Protein AF-V5H0W7-F1 (afdb_monomer)

Structure (mmCIF, N/CA/C/O backbone):
data_AF-V5H0W7-F1
#
_entry.id   AF-V5H0W7-F1
#
loop_
_atom_site.group_PDB
_atom_site.id
_atom_site.type_symbol
_atom_site.label_atom_id
_atom_site.label_alt_id
_atom_site.label_comp_id
_atom_site.label_asym_id
_atom_site.label_entity_id
_atom_site.label_seq_id
_atom_site.pdbx_PDB_ins_code
_atom_site.Cartn_x
_atom_site.Cartn_y
_atom_site.Cartn_z
_atom_site.occupancy
_atom_site.B_iso_or_equiv
_atom_site.auth_seq_id
_atom_site.auth_comp_id
_atom_site.auth_asym_id
_atom_site.auth_atom_id
_atom_site.pdbx_PDB_model_num
ATOM 1 N N . MET A 1 1 ? -34.998 -31.055 40.438 1.00 42.34 1 MET A N 1
ATOM 2 C CA . MET A 1 1 ? -33.537 -31.037 40.219 1.00 42.34 1 MET A CA 1
ATOM 3 C C . MET A 1 1 ? -33.317 -30.462 38.832 1.00 42.34 1 MET A C 1
ATOM 5 O O . MET A 1 1 ? -33.946 -30.955 37.908 1.00 42.34 1 MET A O 1
ATOM 9 N N . SER A 1 2 ? -32.510 -29.404 38.739 1.00 36.22 2 SER A N 1
ATOM 10 C CA . SER A 1 2 ? -32.271 -28.561 37.552 1.00 36.22 2 SER A CA 1
ATOM 11 C C . SER A 1 2 ? -33.352 -27.510 37.256 1.00 36.22 2 SER A C 1
ATOM 13 O O . SER A 1 2 ? -34.525 -27.836 37.138 1.00 36.22 2 SER A O 1
ATOM 15 N N . ILE A 1 3 ? -32.894 -26.260 37.083 1.00 33.09 3 ILE A N 1
ATOM 16 C CA . ILE A 1 3 ? -33.630 -25.019 36.752 1.00 33.09 3 ILE A CA 1
ATOM 17 C C . ILE A 1 3 ? -34.187 -24.265 37.976 1.00 33.09 3 ILE A C 1
ATOM 19 O O . ILE A 1 3 ? -35.322 -24.498 38.358 1.00 33.09 3 ILE A O 1
ATOM 23 N N . LEU A 1 4 ? -33.384 -23.360 38.573 1.00 29.00 4 LEU A N 1
ATOM 24 C CA . LEU A 1 4 ? -33.776 -21.994 39.021 1.00 29.00 4 LEU A CA 1
ATOM 25 C C . LEU A 1 4 ? -32.673 -21.258 39.833 1.00 29.00 4 LEU A C 1
ATOM 27 O O . LEU A 1 4 ? -32.946 -20.593 40.825 1.00 29.00 4 LEU A O 1
ATOM 31 N N . ILE A 1 5 ? -31.401 -21.329 39.420 1.00 33.88 5 ILE A N 1
ATOM 32 C CA . ILE A 1 5 ? -30.320 -20.508 40.015 1.00 33.88 5 ILE A CA 1
ATOM 33 C C . ILE A 1 5 ? -29.583 -19.778 38.888 1.00 33.88 5 ILE A C 1
ATOM 35 O O . ILE A 1 5 ? -28.429 -20.057 38.589 1.00 33.88 5 ILE A O 1
ATOM 39 N N . GLN A 1 6 ? -30.285 -18.882 38.187 1.00 30.69 6 GLN A N 1
ATOM 40 C CA . GLN A 1 6 ? -29.640 -17.931 37.268 1.00 30.69 6 GLN A CA 1
ATOM 41 C C . GLN A 1 6 ? -30.405 -16.614 37.052 1.00 30.69 6 GLN A C 1
ATOM 43 O O . GLN A 1 6 ? -30.137 -15.890 36.096 1.00 30.69 6 GLN A O 1
ATOM 48 N N . LEU A 1 7 ? -31.306 -16.231 37.960 1.00 27.62 7 LEU A N 1
ATOM 49 C CA . LEU A 1 7 ? -31.918 -14.904 37.921 1.00 27.62 7 LEU A CA 1
ATOM 50 C C . LEU A 1 7 ? -31.713 -14.157 39.242 1.00 27.62 7 LEU A C 1
ATOM 52 O O . LEU A 1 7 ? -32.058 -14.660 40.302 1.00 27.62 7 LEU A O 1
ATOM 56 N N . GLN A 1 8 ? -31.225 -12.918 39.109 1.00 30.27 8 GLN A N 1
ATOM 57 C CA . GLN A 1 8 ? -31.163 -11.844 40.114 1.00 30.27 8 GLN A CA 1
ATOM 58 C C . GLN A 1 8 ? -29.930 -11.789 41.043 1.00 30.27 8 GLN A C 1
ATOM 60 O O . GLN A 1 8 ? -30.040 -11.728 42.259 1.00 30.27 8 GLN A O 1
ATOM 65 N N . LEU A 1 9 ? -28.739 -11.642 40.444 1.00 30.86 9 LEU A N 1
ATOM 66 C CA . LEU A 1 9 ? -27.644 -10.820 41.005 1.00 30.86 9 LEU A CA 1
ATOM 67 C C . LEU A 1 9 ? -27.511 -9.476 40.249 1.00 30.86 9 LEU A C 1
ATOM 69 O O . LEU A 1 9 ? -26.428 -8.925 40.062 1.00 30.86 9 LEU A O 1
ATOM 73 N N . ARG A 1 10 ? -28.645 -8.929 39.795 1.00 31.28 10 ARG A N 1
ATOM 74 C CA . ARG A 1 10 ? -28.820 -7.490 39.565 1.00 31.28 10 ARG A CA 1
ATOM 75 C C . ARG A 1 10 ? -29.670 -6.990 40.724 1.00 31.28 10 ARG A C 1
ATOM 77 O O . ARG A 1 10 ? -30.678 -7.612 41.004 1.00 31.28 10 ARG A O 1
ATOM 84 N N . LEU A 1 11 ? -29.274 -5.865 41.323 1.00 28.98 11 LEU A N 1
ATOM 85 C CA . LEU A 1 11 ? -29.883 -5.184 42.482 1.00 28.98 11 LEU A CA 1
ATOM 86 C C . LEU A 1 11 ? -29.237 -5.527 43.835 1.00 28.98 11 LEU A C 1
ATOM 88 O O . LEU A 1 11 ? -29.800 -6.238 44.650 1.00 28.98 11 LEU A O 1
ATOM 92 N N . CYS A 1 12 ? -28.063 -4.951 44.103 1.00 31.92 12 CYS A N 1
ATOM 93 C CA . CYS A 1 12 ? -27.965 -3.936 45.161 1.00 31.92 12 CYS A CA 1
ATOM 94 C C . CYS A 1 12 ? -26.613 -3.219 45.072 1.00 31.92 12 CYS A C 1
ATOM 96 O O . CYS A 1 12 ? -25.656 -3.486 45.792 1.00 31.92 12 CYS A O 1
ATOM 98 N N . LYS A 1 13 ? -26.542 -2.290 44.120 1.00 32.16 13 LYS A N 1
ATOM 99 C CA . LYS A 1 13 ? -25.494 -1.280 44.010 1.00 32.16 13 LYS A CA 1
ATOM 100 C C . LYS A 1 13 ? -25.986 -0.012 44.713 1.00 32.16 13 LYS A C 1
ATOM 102 O O . LYS A 1 13 ? -26.115 0.997 44.046 1.00 32.16 13 LYS A O 1
ATOM 107 N N . GLN A 1 14 ? -26.335 -0.063 46.003 1.00 31.97 14 GLN A N 1
ATOM 108 C CA . GLN A 1 14 ? -26.556 1.139 46.827 1.00 31.97 14 GLN A CA 1
ATOM 109 C C . GLN A 1 14 ? -26.919 0.788 48.276 1.00 31.97 14 GLN A C 1
ATOM 111 O O . GLN A 1 14 ? -28.080 0.585 48.597 1.00 31.97 14 GLN A O 1
ATOM 116 N N . SER A 1 15 ? -25.930 0.806 49.169 1.00 27.92 15 SER A N 1
ATOM 117 C CA . SER A 1 15 ? -26.102 1.396 50.504 1.00 27.92 15 SER A CA 1
ATOM 118 C C . SER A 1 15 ? -24.727 1.657 51.117 1.00 27.92 15 SER A C 1
ATOM 120 O O . SER A 1 15 ? -24.031 0.739 51.547 1.00 27.92 15 SER A O 1
ATOM 122 N N . ARG A 1 16 ? -24.325 2.933 51.124 1.00 28.92 16 ARG A N 1
ATOM 123 C CA . ARG A 1 16 ? -23.308 3.457 52.042 1.00 28.92 16 ARG A CA 1
ATOM 124 C C . ARG A 1 16 ? -23.805 3.223 53.467 1.00 28.92 16 ARG A C 1
ATOM 126 O O . ARG A 1 16 ? -24.921 3.631 53.761 1.00 28.92 16 ARG A O 1
ATOM 133 N N . PHE A 1 17 ? -22.964 2.686 54.342 1.00 28.61 17 PHE A N 1
ATOM 134 C CA . PHE A 1 17 ? -23.022 3.029 55.759 1.00 28.61 17 PHE A CA 1
ATOM 135 C C . PHE A 1 17 ? -21.613 3.342 56.258 1.00 28.61 17 PHE A C 1
ATOM 137 O O . PHE A 1 17 ? -20.637 2.681 55.912 1.00 28.61 17 PHE A O 1
ATOM 144 N N . TYR A 1 18 ? -21.565 4.457 56.970 1.00 26.88 18 TYR A N 1
ATOM 145 C CA . TYR A 1 18 ? -20.430 5.204 57.486 1.00 26.88 18 TYR A CA 1
ATOM 146 C C . TYR A 1 18 ? -20.360 4.944 59.001 1.00 26.88 18 TYR A C 1
ATOM 148 O O . TYR A 1 18 ? -21.401 4.660 59.594 1.00 26.88 18 TYR A O 1
ATOM 156 N N . ASN A 1 19 ? -19.178 5.142 59.601 1.00 26.59 19 ASN A N 1
ATOM 157 C CA . ASN A 1 19 ? -18.862 5.071 61.042 1.00 26.59 19 ASN A CA 1
ATOM 158 C C . ASN A 1 19 ? -18.927 3.681 61.702 1.00 26.59 19 ASN A C 1
ATOM 160 O O . ASN A 1 19 ? -19.760 2.857 61.356 1.00 26.59 19 ASN A O 1
ATOM 164 N N . SER A 1 20 ? -18.173 3.330 62.744 1.00 32.72 20 SER A N 1
ATOM 165 C CA . SER A 1 20 ? -16.916 3.742 63.409 1.00 32.72 20 SER A CA 1
ATOM 166 C C . SER A 1 20 ? -17.008 3.044 64.775 1.00 32.72 20 SER A C 1
ATOM 168 O O . SER A 1 20 ? -18.035 3.191 65.430 1.00 32.72 20 SER A O 1
ATOM 170 N N . ASN A 1 21 ? -15.969 2.328 65.212 1.00 30.94 21 ASN A N 1
ATOM 171 C CA . ASN A 1 21 ? -15.823 1.761 66.565 1.00 30.94 21 ASN A CA 1
ATOM 172 C C . ASN A 1 21 ? -16.957 0.856 67.094 1.00 30.94 21 ASN A C 1
ATOM 174 O O . ASN A 1 21 ? -17.892 1.340 67.721 1.00 30.94 21 ASN A O 1
ATOM 178 N N . LEU A 1 22 ? -16.790 -0.474 67.006 1.00 33.62 22 LEU A N 1
ATOM 179 C CA . LEU A 1 22 ? -17.312 -1.379 68.045 1.00 33.62 22 LEU A CA 1
ATOM 180 C C . LEU A 1 22 ? -16.584 -2.737 68.052 1.00 33.62 22 LEU A C 1
ATOM 182 O O . LEU A 1 22 ? -17.095 -3.757 67.598 1.00 33.62 22 LEU A O 1
ATOM 186 N N . PHE A 1 23 ? -15.365 -2.752 68.594 1.00 39.38 23 PHE A N 1
ATOM 187 C CA . PHE A 1 23 ? -14.758 -3.976 69.117 1.00 39.38 23 PHE A CA 1
ATOM 188 C C . PHE A 1 23 ? -15.310 -4.214 70.527 1.00 39.38 23 PHE A C 1
ATOM 190 O O . PHE A 1 23 ? -14.851 -3.592 71.478 1.00 39.38 23 PHE A O 1
ATOM 197 N N . SER A 1 24 ? -16.291 -5.105 70.672 1.00 31.16 24 SER A N 1
ATOM 198 C CA . SER A 1 24 ? -16.433 -5.955 71.862 1.00 31.16 24 SER A CA 1
ATOM 199 C C . SER A 1 24 ? -17.471 -7.046 71.598 1.00 31.16 24 SER A C 1
ATOM 201 O O . SER A 1 24 ? -18.542 -6.779 71.059 1.00 31.16 24 SER A O 1
ATOM 203 N N . LYS A 1 25 ? -17.109 -8.283 71.954 1.00 45.44 25 LYS A N 1
ATOM 204 C CA . LYS A 1 25 ? -17.853 -9.547 71.815 1.00 45.44 25 LYS A CA 1
ATOM 205 C C . LYS A 1 25 ? -19.383 -9.379 71.812 1.00 45.44 25 LYS A C 1
ATOM 207 O O . LYS A 1 25 ? -19.922 -8.945 72.826 1.00 45.44 25 LYS A O 1
ATOM 212 N N . LYS A 1 26 ? -20.071 -9.816 70.744 1.00 36.56 26 LYS A N 1
ATOM 213 C CA . LYS A 1 26 ? -21.468 -10.319 70.746 1.00 36.56 26 LYS A CA 1
ATOM 214 C C . LYS A 1 26 ? -21.901 -10.738 69.333 1.00 36.56 26 LYS A C 1
ATOM 216 O O . LYS A 1 26 ? -21.505 -10.105 68.362 1.00 36.56 26 LYS A O 1
ATOM 221 N N . CYS A 1 27 ? -22.690 -11.814 69.249 1.00 36.00 27 CYS A N 1
ATOM 222 C CA . CYS A 1 27 ? -23.238 -12.415 68.029 1.00 36.00 27 CYS A CA 1
ATOM 223 C C . CYS A 1 27 ? -23.606 -11.393 66.944 1.00 36.00 27 CYS A C 1
ATOM 225 O O . CYS A 1 27 ? -24.381 -10.466 67.189 1.00 36.00 27 CYS A O 1
ATOM 227 N N . LEU A 1 28 ? -23.115 -11.624 65.726 1.00 35.53 28 LEU A N 1
ATOM 228 C CA . LEU A 1 28 ? -23.524 -10.883 64.540 1.00 35.53 28 LEU A CA 1
ATOM 229 C C . LEU A 1 28 ? -24.972 -11.279 64.192 1.00 35.53 28 LEU A C 1
ATOM 231 O O . LEU A 1 28 ? -25.211 -12.296 63.546 1.00 35.53 28 LEU A O 1
ATOM 235 N N . LYS A 1 29 ? -25.962 -10.503 64.649 1.00 33.88 29 LYS A N 1
ATOM 236 C CA . LYS A 1 29 ? -27.356 -10.663 64.211 1.00 33.88 29 LYS A CA 1
ATOM 237 C C . LYS A 1 29 ? -27.487 -10.130 62.787 1.00 33.88 29 LYS A C 1
ATOM 239 O O . LYS A 1 29 ? -27.669 -8.933 62.581 1.00 33.88 29 LYS A O 1
ATOM 244 N N . ILE A 1 30 ? -27.394 -11.019 61.804 1.00 41.34 30 ILE A N 1
ATOM 245 C CA . ILE A 1 30 ? -27.742 -10.700 60.419 1.00 41.34 30 ILE A CA 1
ATOM 246 C C . ILE A 1 30 ? -29.268 -10.607 60.350 1.00 41.34 30 ILE A C 1
ATOM 248 O O . ILE A 1 30 ? -29.966 -11.619 60.342 1.00 41.34 30 ILE A O 1
ATOM 252 N N . LEU A 1 31 ? -29.793 -9.383 60.342 1.00 35.84 31 LEU A N 1
ATOM 253 C CA . LEU A 1 31 ? -31.203 -9.138 60.067 1.00 35.84 31 LEU A CA 1
ATOM 254 C C . LEU A 1 31 ? -31.391 -9.204 58.546 1.00 35.84 31 LEU A C 1
ATOM 256 O O . LEU A 1 31 ? -31.035 -8.271 57.829 1.00 35.84 31 LEU A O 1
ATOM 260 N N . VAL A 1 32 ? -31.894 -10.328 58.039 1.00 42.91 32 VAL A N 1
ATOM 261 C CA . VAL A 1 32 ? -32.278 -10.434 56.627 1.00 42.91 32 VAL A CA 1
ATOM 262 C C . VAL A 1 32 ? -33.553 -9.602 56.444 1.00 42.91 32 VAL A C 1
ATOM 264 O O . VAL A 1 32 ? -34.550 -9.898 57.107 1.00 42.91 32 VAL A O 1
ATOM 267 N N . PRO A 1 33 ? -33.560 -8.547 55.606 1.00 38.03 33 PRO A N 1
ATOM 268 C CA . PRO A 1 33 ? -34.775 -7.785 55.361 1.00 38.03 33 PRO A CA 1
ATOM 269 C C . PRO A 1 33 ? -35.816 -8.706 54.723 1.00 38.03 33 PRO A C 1
ATOM 271 O O . PRO A 1 33 ? -35.508 -9.473 53.810 1.00 38.03 33 PRO A O 1
ATOM 274 N N . THR A 1 34 ? -37.055 -8.637 55.203 1.00 38.50 34 THR A N 1
ATOM 275 C CA . THR A 1 34 ? -38.172 -9.374 54.613 1.00 38.50 34 THR A CA 1
ATOM 276 C C . THR A 1 34 ? -38.363 -8.905 53.178 1.00 38.50 34 THR A C 1
ATOM 278 O O . THR A 1 34 ? -38.834 -7.794 52.933 1.00 38.50 34 THR A O 1
ATOM 281 N N . SER A 1 35 ? -37.993 -9.744 52.216 1.00 40.22 35 SER A N 1
ATOM 282 C CA . SER A 1 35 ? -38.352 -9.544 50.820 1.00 40.22 35 SER A CA 1
ATOM 283 C C . SER A 1 35 ? -39.874 -9.607 50.709 1.00 40.22 35 SER A C 1
ATOM 285 O O . SER A 1 35 ? -40.479 -10.648 50.972 1.00 40.22 35 SER A O 1
ATOM 287 N N . HIS A 1 36 ? -40.505 -8.495 50.338 1.00 35.75 36 HIS A N 1
ATOM 288 C CA . HIS A 1 36 ? -41.914 -8.491 49.967 1.00 35.75 36 HIS A CA 1
ATOM 289 C C . HIS A 1 36 ? -42.087 -9.327 48.693 1.00 35.75 36 HIS A C 1
ATOM 291 O O . HIS A 1 36 ? -41.795 -8.873 47.589 1.00 35.75 36 HIS A O 1
ATOM 297 N N . TYR A 1 37 ? -42.541 -10.569 48.849 1.00 39.75 37 TYR A N 1
ATOM 298 C CA . TYR A 1 37 ? -42.971 -11.398 47.731 1.00 39.75 37 TYR A CA 1
ATOM 299 C C . TYR A 1 37 ? -44.315 -10.876 47.206 1.00 39.75 37 TYR A C 1
ATOM 301 O O . TYR A 1 37 ? -45.251 -10.651 47.972 1.00 39.75 37 TYR A O 1
ATOM 309 N N . VAL A 1 38 ? -44.414 -10.698 45.885 1.00 42.44 38 VAL A N 1
ATOM 310 C CA . VAL A 1 38 ? -45.637 -10.249 45.186 1.00 42.44 38 VAL A CA 1
ATOM 311 C C . VAL A 1 38 ? -46.766 -11.295 45.266 1.00 42.44 38 VAL A C 1
ATOM 313 O O . VAL A 1 38 ? -47.931 -10.966 45.068 1.00 42.44 38 VAL A O 1
ATOM 316 N N . HIS A 1 39 ? -46.465 -12.531 45.673 1.00 37.97 39 HIS A N 1
ATOM 317 C CA . HIS A 1 39 ? -47.471 -13.543 45.989 1.00 37.97 39 HIS A CA 1
ATOM 318 C C . HIS A 1 39 ? -47.643 -13.694 47.506 1.00 37.97 39 HIS A C 1
ATOM 320 O O . HIS A 1 39 ? -46.790 -14.243 48.199 1.00 37.97 39 HIS A O 1
ATOM 326 N N . LYS A 1 40 ? -48.777 -13.202 48.026 1.00 37.84 40 LYS A N 1
ATOM 327 C CA . LYS A 1 40 ? -49.201 -13.387 49.422 1.00 37.84 40 LYS A CA 1
ATOM 328 C C . LYS A 1 40 ? -49.633 -14.839 49.667 1.00 37.84 40 LYS A C 1
ATOM 330 O O . LYS A 1 40 ? -50.820 -15.147 49.629 1.00 37.84 40 LYS A O 1
ATOM 335 N N . THR A 1 41 ? -48.698 -15.724 49.988 1.00 41.81 41 THR A N 1
ATOM 336 C CA . THR A 1 41 ? -49.012 -16.913 50.794 1.00 41.81 41 THR A CA 1
ATOM 337 C C . THR A 1 41 ? -48.937 -16.528 52.272 1.00 41.81 41 THR A C 1
ATOM 339 O O . THR A 1 41 ? -47.946 -15.941 52.702 1.00 41.81 41 THR A O 1
ATOM 342 N N . LYS A 1 42 ? -50.001 -16.809 53.043 1.00 39.50 42 LYS A N 1
ATOM 343 C CA . LYS A 1 42 ? -50.116 -16.568 54.497 1.00 39.50 42 LYS A CA 1
ATOM 344 C C . LYS A 1 42 ? -49.102 -17.414 55.287 1.00 39.50 42 LYS A C 1
ATOM 346 O O . LYS A 1 42 ? -49.475 -18.370 55.956 1.00 39.50 42 LYS A O 1
ATOM 351 N N . VAL A 1 43 ? -47.823 -17.072 55.223 1.00 45.31 43 VAL A N 1
ATOM 352 C CA . VAL A 1 43 ? -46.795 -17.641 56.097 1.00 45.31 43 VAL A CA 1
ATOM 353 C C . VAL A 1 43 ? -46.180 -16.477 56.861 1.00 45.31 43 VAL A C 1
ATOM 355 O O . VAL A 1 43 ? -45.587 -15.580 56.265 1.00 45.31 43 VAL A O 1
ATOM 358 N N . GLN A 1 44 ? -46.399 -16.444 58.177 1.00 42.78 44 GLN A N 1
ATOM 359 C CA . GLN A 1 44 ? -45.733 -15.489 59.060 1.00 42.78 44 GLN A CA 1
ATOM 360 C C . GLN A 1 44 ? -44.213 -15.699 58.950 1.00 42.78 44 GLN A C 1
ATOM 362 O O . GLN A 1 44 ? -43.761 -16.839 59.067 1.00 42.78 44 GLN A O 1
ATOM 367 N N . PRO A 1 45 ? -43.407 -14.646 58.730 1.00 42.03 45 PRO A N 1
ATOM 368 C CA . PRO A 1 45 ? -41.961 -14.791 58.698 1.00 42.03 45 PRO A CA 1
ATOM 369 C C . PRO A 1 45 ? -41.456 -15.023 60.127 1.00 42.03 45 PRO A C 1
ATOM 371 O O . PRO A 1 45 ? -41.316 -14.084 60.909 1.00 42.03 45 PRO A O 1
ATOM 374 N N . SER A 1 46 ? -41.180 -16.277 60.488 1.00 44.41 46 SER A N 1
ATOM 375 C CA . SER A 1 46 ? -40.380 -16.578 61.672 1.00 44.41 46 SER A CA 1
ATOM 376 C C . SER A 1 46 ? -38.934 -16.187 61.369 1.00 44.41 46 SER A C 1
ATOM 378 O O . SER A 1 46 ? -38.255 -16.852 60.586 1.00 44.41 46 SER A O 1
ATOM 380 N N . ALA A 1 47 ? -38.460 -15.085 61.947 1.00 45.97 47 ALA A N 1
ATOM 381 C CA . ALA A 1 47 ? -37.058 -14.700 61.863 1.00 45.97 47 ALA A CA 1
ATOM 382 C C . ALA A 1 47 ? -36.214 -15.683 62.691 1.00 45.97 47 ALA A C 1
ATOM 384 O O . ALA A 1 47 ? -36.025 -15.505 63.894 1.00 45.97 47 ALA A O 1
ATOM 385 N N . THR A 1 48 ? -35.729 -16.749 62.059 1.00 46.84 48 THR A N 1
ATOM 386 C CA . THR A 1 48 ? -34.811 -17.696 62.692 1.00 46.84 48 THR A CA 1
ATOM 387 C C . THR A 1 48 ? -33.432 -17.048 62.780 1.00 46.84 48 THR A C 1
ATOM 389 O O . THR A 1 48 ? -32.735 -16.894 61.778 1.00 46.84 48 THR A O 1
ATOM 392 N N . ALA A 1 49 ? -33.036 -16.624 63.980 1.00 49.81 49 ALA A N 1
ATOM 393 C CA . ALA A 1 49 ? -31.685 -16.140 64.228 1.00 49.81 49 ALA A CA 1
ATOM 394 C C . ALA A 1 49 ? -30.714 -17.330 64.198 1.00 49.81 49 ALA A C 1
ATOM 396 O O . ALA A 1 49 ? -30.695 -18.146 65.117 1.00 49.81 49 ALA A O 1
ATOM 397 N N . ILE A 1 50 ? -29.919 -17.439 63.133 1.00 59.12 50 ILE A N 1
ATOM 398 C CA . ILE A 1 50 ? -28.838 -18.423 63.043 1.00 59.12 50 ILE A CA 1
ATOM 399 C C . ILE A 1 50 ? -27.636 -17.842 63.794 1.00 59.12 50 ILE A C 1
ATOM 401 O O . ILE A 1 50 ? -27.047 -16.849 63.366 1.00 59.12 50 ILE A O 1
ATOM 405 N N . ASN A 1 51 ? -27.286 -18.437 64.934 1.00 57.09 51 ASN A N 1
ATOM 406 C CA . ASN A 1 51 ? -26.069 -18.093 65.665 1.00 57.09 51 ASN A CA 1
ATOM 407 C C . ASN A 1 51 ? -24.882 -18.790 64.994 1.00 57.09 51 ASN A C 1
ATOM 409 O O . ASN A 1 51 ? -24.608 -19.951 65.276 1.00 57.09 51 ASN A O 1
ATOM 413 N N . LEU A 1 52 ? -24.198 -18.083 64.097 1.00 58.62 52 LEU A N 1
ATOM 414 C CA . LEU A 1 52 ? -22.942 -18.549 63.510 1.00 58.62 52 LEU A CA 1
ATOM 415 C C . LEU A 1 52 ? -21.827 -18.449 64.556 1.00 58.62 52 LEU A C 1
ATOM 417 O O . LEU A 1 52 ? -21.579 -17.372 65.108 1.00 58.62 52 LEU A O 1
ATOM 421 N N . THR A 1 53 ? -21.164 -19.565 64.839 1.00 68.62 53 THR A N 1
ATOM 422 C CA . THR A 1 53 ? -19.978 -19.597 65.697 1.00 68.62 53 THR A CA 1
ATOM 423 C C . THR A 1 53 ? -18.736 -19.165 64.911 1.00 68.62 53 THR A C 1
ATOM 425 O O . THR A 1 53 ? -18.730 -19.100 63.681 1.00 68.62 53 THR A O 1
ATOM 428 N N . GLN A 1 54 ? -17.651 -18.825 65.609 1.00 63.62 54 GLN A N 1
ATOM 429 C CA . GLN A 1 54 ? -16.413 -18.363 64.966 1.00 63.62 54 GLN A CA 1
ATOM 430 C C . GLN A 1 54 ? -15.727 -19.465 64.131 1.00 63.62 54 GLN A C 1
ATOM 432 O O . GLN A 1 54 ? -14.963 -19.155 63.220 1.00 63.62 54 GLN A O 1
ATOM 437 N N . GLU A 1 55 ? -16.036 -20.733 64.416 1.00 65.62 55 GLU A N 1
ATOM 438 C CA . GLU A 1 55 ? -15.656 -21.902 63.614 1.00 65.62 55 GLU A CA 1
ATOM 439 C C . GLU A 1 55 ? -16.453 -21.959 62.297 1.00 65.62 55 GLU A C 1
ATOM 441 O O . GLU A 1 55 ? -15.859 -22.133 61.234 1.00 65.62 55 GLU A O 1
ATOM 446 N N . ASP A 1 56 ? -17.761 -21.676 62.327 1.00 62.88 56 ASP A N 1
ATOM 447 C CA . ASP A 1 56 ? -18.610 -21.626 61.123 1.00 62.88 56 ASP A CA 1
ATOM 448 C C . ASP A 1 56 ? -18.181 -20.513 60.156 1.00 62.88 56 ASP A C 1
ATOM 450 O O . ASP A 1 56 ? -18.260 -20.665 58.938 1.00 62.88 56 ASP A O 1
ATOM 454 N N . LEU A 1 57 ? -17.669 -19.394 60.687 1.00 63.88 57 LEU A N 1
ATOM 455 C CA . LEU A 1 57 ? -17.131 -18.300 59.874 1.00 63.88 57 LEU A CA 1
ATOM 456 C C . LEU A 1 57 ? -15.851 -18.686 59.117 1.00 63.88 57 LEU A C 1
ATOM 458 O O . LEU A 1 57 ? -15.613 -18.143 58.040 1.00 63.88 57 LEU A O 1
ATOM 462 N N . LYS A 1 58 ? -15.034 -19.604 59.656 1.00 65.44 58 LYS A N 1
ATOM 463 C CA . LYS A 1 58 ? -13.831 -20.113 58.969 1.00 65.44 58 LYS A CA 1
ATOM 464 C C . LYS A 1 58 ? -14.181 -21.064 57.824 1.00 65.44 58 LYS A C 1
ATOM 466 O O . LYS A 1 58 ? -13.387 -21.208 56.900 1.00 65.44 58 LYS A O 1
ATOM 471 N N . LEU A 1 59 ? -15.350 -21.706 57.892 1.00 66.69 59 LEU A N 1
ATOM 472 C CA . LEU A 1 59 ? -15.865 -22.611 56.861 1.00 66.69 59 LEU A CA 1
ATOM 473 C C . LEU A 1 59 ? -16.549 -21.870 55.705 1.00 66.69 59 LEU A C 1
ATOM 475 O O . LEU A 1 59 ? -16.809 -22.473 54.662 1.00 66.69 59 LEU A O 1
ATOM 479 N N . LEU A 1 60 ? -16.839 -20.572 55.859 1.00 66.88 60 LEU A N 1
ATOM 480 C CA . LEU A 1 60 ? -17.365 -19.772 54.759 1.00 66.88 60 LEU A CA 1
ATOM 481 C C . LEU A 1 60 ? -16.309 -19.685 53.649 1.00 66.88 60 LEU A C 1
ATOM 483 O O . LEU A 1 60 ? -15.158 -19.338 53.928 1.00 66.88 60 LEU A O 1
ATOM 487 N N . PRO A 1 61 ? -16.678 -19.967 52.386 1.00 64.12 61 PRO A N 1
ATOM 488 C CA . PRO A 1 61 ? -15.741 -19.866 51.283 1.00 64.12 61 PRO A CA 1
ATOM 489 C C . PRO A 1 61 ? -15.191 -18.444 51.252 1.00 64.12 61 PRO A C 1
ATOM 491 O O . PRO A 1 61 ? -15.950 -17.469 51.218 1.00 64.12 61 PRO A O 1
ATOM 494 N N . HIS A 1 62 ? -13.863 -18.334 51.291 1.00 66.56 62 HIS A N 1
ATOM 495 C CA . HIS A 1 62 ? -13.178 -17.058 51.171 1.00 66.56 62 HIS A CA 1
ATOM 496 C C . HIS A 1 62 ? -13.745 -16.351 49.939 1.00 66.56 62 HIS A C 1
ATOM 498 O O . HIS A 1 62 ? -13.778 -16.941 48.855 1.00 66.56 62 HIS A O 1
ATOM 504 N N . LYS A 1 63 ? -14.252 -15.121 50.108 1.00 63.34 63 LYS A N 1
ATOM 505 C CA . LYS A 1 63 ? -14.756 -14.315 48.990 1.00 63.34 63 LYS A CA 1
ATOM 506 C C . LYS A 1 63 ? -13.712 -14.401 47.874 1.00 63.34 63 LYS A C 1
ATOM 508 O O . LYS A 1 63 ? -12.576 -14.003 48.145 1.00 63.34 63 LYS A O 1
ATOM 513 N N . PRO A 1 64 ? -14.051 -14.937 46.684 1.00 63.00 64 PRO A N 1
ATOM 514 C CA . PRO A 1 64 ? -13.071 -15.093 45.628 1.00 63.00 64 PRO A CA 1
ATOM 515 C C . PRO A 1 64 ? -12.475 -13.719 45.376 1.00 63.00 64 PRO A C 1
ATOM 517 O O . PRO A 1 64 ? -13.206 -12.733 45.229 1.00 63.00 64 PRO A O 1
ATOM 520 N N . GLU A 1 65 ? -11.152 -13.647 45.429 1.00 66.19 65 GLU A N 1
ATOM 521 C CA . GLU A 1 65 ? -10.437 -12.416 45.168 1.00 66.19 65 GLU A CA 1
ATOM 522 C C . GLU A 1 65 ? -10.807 -11.991 43.746 1.00 66.19 65 GLU A C 1
ATOM 524 O O . GLU A 1 65 ? -10.482 -12.663 42.765 1.00 66.19 65 GLU A O 1
ATOM 529 N N . ILE A 1 66 ? -11.604 -10.926 43.629 1.00 68.62 66 ILE A N 1
ATOM 530 C CA . ILE A 1 66 ? -11.962 -10.365 42.332 1.00 68.62 66 ILE A CA 1
ATOM 531 C C . ILE A 1 66 ? -10.685 -9.700 41.843 1.00 68.62 66 ILE A C 1
ATOM 533 O O . ILE A 1 66 ? -10.450 -8.526 42.125 1.00 68.62 66 ILE A O 1
ATOM 537 N N . ILE A 1 67 ? -9.844 -10.463 41.146 1.00 67.00 67 ILE A N 1
ATOM 538 C CA . ILE A 1 67 ? -8.717 -9.904 40.411 1.00 67.00 67 ILE A CA 1
ATOM 539 C C . ILE A 1 67 ? -9.338 -8.843 39.498 1.00 67.00 67 ILE A C 1
ATOM 541 O O . ILE A 1 67 ? -10.200 -9.193 38.679 1.00 67.00 67 ILE A O 1
ATOM 545 N N . PRO A 1 68 ? -8.989 -7.551 39.642 1.00 62.56 68 PRO A N 1
ATOM 546 C CA . PRO A 1 68 ? -9.521 -6.544 38.748 1.00 62.56 68 PRO A CA 1
ATOM 547 C C . PRO A 1 68 ? -9.179 -6.978 37.322 1.00 62.56 68 PRO A C 1
ATOM 549 O O . PRO A 1 68 ? -8.021 -7.225 36.988 1.00 62.56 68 PRO A O 1
ATOM 552 N N . ALA A 1 69 ? -10.200 -7.100 36.469 1.00 66.38 69 ALA A N 1
ATOM 553 C CA . ALA A 1 69 ? -10.000 -7.413 35.053 1.00 66.38 69 ALA A CA 1
ATOM 554 C C . ALA A 1 69 ? -9.083 -6.375 34.376 1.00 66.38 69 ALA A C 1
ATOM 556 O O . ALA A 1 69 ? -8.445 -6.653 33.362 1.00 66.38 69 ALA A O 1
ATOM 557 N N . TRP A 1 70 ? -9.002 -5.179 34.966 1.00 64.81 70 TRP A N 1
ATOM 558 C CA . TRP A 1 70 ? -8.040 -4.156 34.614 1.00 64.81 70 TRP A CA 1
ATOM 559 C C . TRP A 1 70 ? -6.675 -4.457 35.241 1.00 64.81 70 TRP A C 1
ATOM 561 O O . TRP A 1 70 ? -6.506 -4.414 36.458 1.00 64.81 70 TRP A O 1
ATOM 571 N N . ARG A 1 71 ? -5.689 -4.725 34.385 1.00 62.84 71 ARG A N 1
ATOM 572 C CA . ARG A 1 71 ? -4.271 -4.701 34.748 1.00 62.84 71 ARG A CA 1
ATOM 573 C C . ARG A 1 71 ? -3.687 -3.373 34.268 1.00 62.84 71 ARG A C 1
ATOM 575 O O . ARG A 1 71 ? -4.014 -2.976 33.146 1.00 62.84 71 ARG A O 1
ATOM 582 N N . PRO A 1 72 ? -2.812 -2.713 35.045 1.00 65.19 72 PRO A N 1
ATOM 583 C CA . PRO A 1 72 ? -2.029 -1.612 34.511 1.00 65.19 72 PRO A CA 1
ATOM 584 C C . PRO A 1 72 ? -1.262 -2.132 33.292 1.00 65.19 72 PRO A C 1
ATOM 586 O O . PRO A 1 72 ? -0.550 -3.136 33.372 1.00 65.19 72 PRO A O 1
ATOM 589 N N . THR A 1 73 ? -1.468 -1.504 32.136 1.00 59.69 73 THR A N 1
ATOM 590 C CA . THR A 1 73 ? -0.689 -1.818 30.939 1.00 59.69 73 THR A CA 1
ATOM 591 C C . THR A 1 73 ? 0.771 -1.504 31.253 1.00 59.69 73 THR A C 1
ATOM 593 O O . THR A 1 73 ? 1.048 -0.359 31.625 1.00 59.69 73 THR A O 1
ATOM 596 N N . PRO A 1 74 ? 1.693 -2.478 31.164 1.00 58.72 74 PRO A N 1
ATOM 597 C CA . PRO A 1 74 ? 3.094 -2.217 31.447 1.00 58.72 74 PRO A CA 1
ATOM 598 C C . PRO A 1 74 ? 3.603 -1.091 30.542 1.00 58.72 74 PRO A C 1
ATOM 600 O O . PRO A 1 74 ? 3.238 -1.004 29.367 1.00 58.72 74 PRO A O 1
ATOM 603 N N . SER A 1 75 ? 4.460 -0.230 31.092 1.00 67.12 75 SER A N 1
ATOM 604 C CA . SER A 1 75 ? 5.350 0.603 30.289 1.00 67.12 75 SER A CA 1
ATOM 605 C C . SER A 1 75 ? 6.092 -0.326 29.324 1.00 67.12 75 SER A C 1
ATOM 607 O O . SER A 1 75 ? 6.696 -1.285 29.782 1.00 67.12 75 SER A O 1
ATOM 609 N N . THR A 1 76 ? 5.943 -0.096 28.010 1.00 75.44 76 THR A N 1
ATOM 610 C CA . THR A 1 76 ? 6.511 -0.860 26.874 1.00 75.44 76 THR A CA 1
ATOM 611 C C . THR A 1 76 ? 7.101 -2.240 27.230 1.00 75.44 76 THR A C 1
ATOM 613 O O . THR A 1 76 ? 8.186 -2.318 27.804 1.00 75.44 76 THR A O 1
ATOM 616 N N . ASP A 1 77 ? 6.461 -3.330 26.800 1.00 80.81 77 ASP A N 1
ATOM 617 C CA . ASP A 1 77 ? 6.956 -4.697 27.025 1.00 80.81 77 ASP A CA 1
ATOM 618 C C . ASP A 1 77 ? 8.326 -4.909 26.345 1.00 80.81 77 ASP A C 1
ATOM 620 O O . ASP A 1 77 ? 8.432 -5.028 25.121 1.00 80.81 77 ASP A O 1
ATOM 624 N N . ARG A 1 78 ? 9.400 -4.909 27.149 1.00 82.12 78 ARG A N 1
ATOM 625 C CA . ARG A 1 78 ? 10.790 -4.985 26.664 1.00 82.12 78 ARG A CA 1
ATOM 626 C C . ARG A 1 78 ? 11.227 -6.397 26.277 1.00 82.12 78 ARG A C 1
ATOM 628 O O . ARG A 1 78 ? 12.238 -6.544 25.599 1.00 82.12 78 ARG A O 1
ATOM 635 N N . THR A 1 79 ? 10.486 -7.428 26.680 1.00 83.75 79 THR A N 1
ATOM 636 C CA . THR A 1 79 ? 10.907 -8.828 26.508 1.00 83.75 79 THR A CA 1
ATOM 637 C C . THR A 1 79 ? 10.945 -9.264 25.042 1.00 83.75 79 THR A C 1
ATOM 639 O O . THR A 1 79 ? 11.786 -10.070 24.664 1.00 83.75 79 THR A O 1
ATOM 642 N N . ASN A 1 80 ? 10.062 -8.712 24.199 1.00 86.69 80 ASN A N 1
ATOM 643 C CA . ASN A 1 80 ? 9.878 -9.127 22.804 1.00 86.69 80 ASN A CA 1
ATOM 644 C C . ASN A 1 80 ? 9.803 -7.938 21.828 1.00 86.69 80 ASN A C 1
ATOM 646 O O . ASN A 1 80 ? 8.997 -7.929 20.893 1.00 86.69 80 ASN A O 1
ATOM 650 N N . LEU A 1 81 ? 10.654 -6.921 22.017 1.00 89.44 81 LEU A N 1
ATOM 651 C CA . LEU A 1 81 ? 10.629 -5.682 21.221 1.00 89.44 81 LEU A CA 1
ATOM 652 C C . LEU A 1 81 ? 10.712 -5.916 19.709 1.00 89.44 81 LEU A C 1
ATOM 654 O O . LEU A 1 81 ? 9.948 -5.314 18.959 1.00 89.44 81 LEU A O 1
ATOM 658 N N . VAL A 1 82 ? 11.573 -6.831 19.256 1.00 91.19 82 VAL A N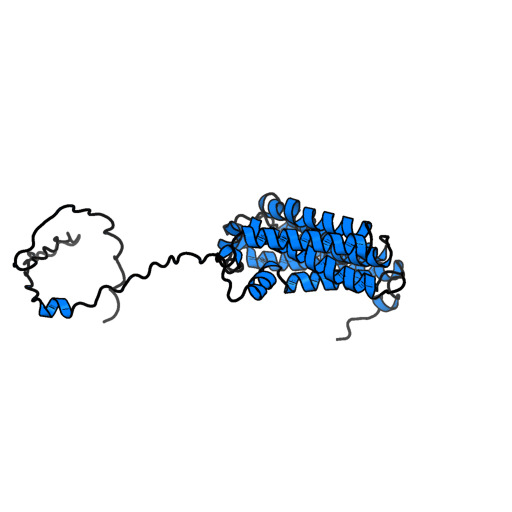 1
ATOM 659 C CA . VAL A 1 82 ? 11.708 -7.153 17.825 1.00 91.19 82 VAL A CA 1
ATOM 660 C C . VAL A 1 82 ? 10.383 -7.662 17.256 1.00 91.19 82 VAL A C 1
ATOM 662 O O . VAL A 1 82 ? 9.915 -7.174 16.230 1.00 91.19 82 VAL A O 1
ATOM 665 N N . GLN A 1 83 ? 9.715 -8.586 17.951 1.00 91.75 83 GLN A N 1
ATOM 666 C CA . GLN A 1 83 ? 8.412 -9.089 17.512 1.00 91.75 83 GLN A CA 1
ATOM 667 C C . GLN A 1 83 ? 7.339 -7.996 17.534 1.00 91.75 83 GLN A C 1
ATOM 669 O O . GLN A 1 83 ? 6.449 -7.985 16.680 1.00 91.75 83 GLN A O 1
ATOM 674 N N . HIS A 1 84 ? 7.407 -7.074 18.497 1.00 91.12 84 HIS A N 1
ATOM 675 C CA . HIS A 1 84 ? 6.510 -5.927 18.547 1.00 91.12 84 HIS A CA 1
ATOM 676 C C . HIS A 1 84 ? 6.714 -4.996 17.348 1.00 91.12 84 HIS A C 1
ATOM 678 O O . HIS A 1 84 ? 5.721 -4.629 16.720 1.00 91.12 84 HIS A O 1
ATOM 684 N N . TYR A 1 85 ? 7.958 -4.703 16.957 1.00 93.19 85 TYR A N 1
ATOM 685 C CA . TYR A 1 85 ? 8.253 -3.913 15.758 1.00 93.19 85 TYR A CA 1
ATOM 686 C C . TYR A 1 85 ? 7.859 -4.630 14.463 1.00 93.19 85 TYR A C 1
ATOM 688 O O . TYR A 1 85 ? 7.247 -4.007 13.601 1.00 93.19 85 TYR A O 1
ATOM 696 N N . LEU A 1 86 ? 8.079 -5.944 14.344 1.00 93.06 86 LEU A N 1
ATOM 697 C CA . LEU A 1 86 ? 7.629 -6.729 13.181 1.00 93.06 86 LEU A CA 1
ATOM 698 C C . LEU A 1 86 ? 6.097 -6.745 13.029 1.00 93.06 86 LEU A C 1
ATOM 700 O O . LEU A 1 86 ? 5.556 -6.738 11.919 1.00 93.06 86 LEU A O 1
ATOM 704 N N . LYS A 1 87 ? 5.369 -6.764 14.152 1.00 93.56 87 LYS A N 1
ATOM 705 C CA . LYS A 1 87 ? 3.904 -6.626 14.163 1.00 93.56 87 LYS A CA 1
ATOM 706 C C . LYS A 1 87 ? 3.467 -5.191 13.855 1.00 93.56 87 LYS A C 1
ATOM 708 O O . LYS A 1 87 ? 2.439 -5.001 13.201 1.00 93.56 87 LYS A O 1
ATOM 713 N N . LEU A 1 88 ? 4.227 -4.192 14.301 1.00 93.06 88 LEU A N 1
ATOM 714 C CA . LEU A 1 88 ? 3.959 -2.778 14.039 1.00 93.06 88 LEU A CA 1
ATOM 715 C C . LEU A 1 88 ? 4.148 -2.436 12.549 1.00 93.06 88 LEU A C 1
ATOM 717 O O . LEU A 1 88 ? 3.261 -1.838 11.940 1.00 93.06 88 LEU A O 1
ATOM 721 N N . SER A 1 89 ? 5.223 -2.936 11.934 1.00 93.12 89 SER A N 1
ATOM 722 C CA . SER A 1 89 ? 5.515 -2.785 10.504 1.00 93.12 89 SER A CA 1
ATOM 723 C C . SER A 1 89 ? 4.603 -3.602 9.587 1.00 93.12 89 SER A C 1
ATOM 725 O O . SER A 1 89 ? 4.654 -3.437 8.369 1.00 93.12 89 SER A O 1
ATOM 727 N N . LYS A 1 90 ? 3.775 -4.495 10.154 1.00 93.50 90 LYS A N 1
ATOM 728 C CA . LYS A 1 90 ? 2.977 -5.490 9.424 1.00 93.50 90 LYS A CA 1
ATOM 729 C C . LYS A 1 90 ? 3.837 -6.239 8.404 1.00 93.50 90 LYS A C 1
ATOM 731 O O . LYS A 1 90 ? 3.526 -6.230 7.215 1.00 93.50 90 LYS A O 1
ATOM 736 N N . ILE A 1 91 ? 4.893 -6.907 8.878 1.00 92.88 91 ILE A N 1
ATOM 737 C CA . ILE A 1 91 ? 5.944 -7.484 8.023 1.00 92.88 91 ILE A CA 1
ATOM 738 C C . ILE A 1 91 ? 5.414 -8.251 6.804 1.00 92.88 91 ILE A C 1
ATOM 740 O O . ILE A 1 91 ? 5.873 -8.000 5.704 1.00 92.88 91 ILE A O 1
ATOM 744 N N . ARG A 1 92 ? 4.372 -9.082 6.953 1.00 93.00 92 ARG A N 1
ATOM 745 C CA . ARG A 1 92 ? 3.768 -9.830 5.832 1.00 93.00 92 ARG A CA 1
ATOM 746 C C . ARG A 1 92 ? 3.232 -8.926 4.717 1.00 93.00 92 ARG A C 1
ATOM 748 O O . ARG A 1 92 ? 3.410 -9.234 3.547 1.00 93.00 92 ARG A O 1
ATOM 755 N N . LEU A 1 93 ? 2.568 -7.827 5.078 1.00 92.50 93 LEU A N 1
ATOM 756 C CA . LEU A 1 93 ? 2.067 -6.849 4.111 1.00 92.50 93 LEU A CA 1
ATOM 757 C C . LEU A 1 93 ? 3.235 -6.097 3.468 1.00 92.50 93 LEU A C 1
ATOM 759 O O . LEU A 1 93 ? 3.266 -5.941 2.255 1.00 92.50 93 LEU A O 1
ATOM 763 N N . THR A 1 94 ? 4.209 -5.684 4.278 1.00 95.62 94 THR A N 1
ATOM 764 C CA . THR A 1 94 ? 5.413 -4.998 3.800 1.00 95.62 94 THR A CA 1
ATOM 765 C C . THR A 1 94 ? 6.221 -5.867 2.834 1.00 95.62 94 THR A C 1
ATOM 767 O O . THR A 1 94 ? 6.661 -5.365 1.809 1.00 95.62 94 THR A O 1
ATOM 770 N N . THR A 1 95 ? 6.345 -7.174 3.077 1.00 95.75 95 THR A N 1
ATOM 771 C CA . THR A 1 95 ? 6.991 -8.105 2.140 1.00 95.75 95 THR A CA 1
ATOM 772 C C . THR A 1 95 ? 6.272 -8.136 0.794 1.00 95.75 95 THR A C 1
ATOM 774 O O . THR A 1 95 ? 6.935 -8.093 -0.232 1.00 95.75 95 THR A O 1
ATOM 777 N N . LEU A 1 96 ? 4.935 -8.150 0.771 1.00 95.12 96 LEU A N 1
ATOM 778 C CA . LEU A 1 96 ? 4.184 -8.099 -0.490 1.00 95.12 96 LEU A CA 1
ATOM 779 C C . LEU A 1 96 ? 4.436 -6.787 -1.246 1.00 95.12 96 LEU A C 1
ATOM 781 O O . LEU A 1 96 ? 4.641 -6.818 -2.454 1.00 95.12 96 LEU A O 1
ATOM 785 N N . VAL A 1 97 ? 4.486 -5.654 -0.538 1.00 96.31 97 VAL A N 1
ATOM 786 C CA . VAL A 1 97 ? 4.817 -4.346 -1.130 1.00 96.31 97 VAL A CA 1
ATOM 787 C C . VAL A 1 97 ? 6.218 -4.360 -1.745 1.00 96.31 97 VAL A C 1
ATOM 789 O O . VAL A 1 97 ? 6.398 -3.947 -2.889 1.00 96.31 97 VAL A O 1
ATOM 792 N N . VAL A 1 98 ? 7.200 -4.891 -1.020 1.00 97.06 98 VAL A N 1
ATOM 793 C CA . VAL A 1 98 ? 8.581 -5.019 -1.500 1.00 97.06 98 VAL A CA 1
ATOM 794 C C . VAL A 1 98 ? 8.657 -5.941 -2.718 1.00 97.06 98 VAL A C 1
ATOM 796 O O . VAL A 1 98 ? 9.297 -5.599 -3.700 1.00 97.06 98 VAL A O 1
ATOM 799 N N . VAL A 1 99 ? 7.946 -7.070 -2.724 1.00 97.06 99 VAL A N 1
ATOM 800 C CA . VAL A 1 99 ? 7.90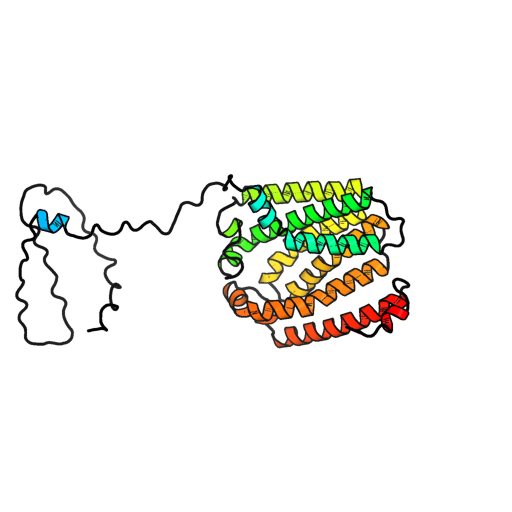3 -7.960 -3.896 1.00 97.06 99 VAL A CA 1
ATOM 801 C C . VAL A 1 99 ? 7.325 -7.240 -5.118 1.00 97.06 99 VAL A C 1
ATOM 803 O O . VAL A 1 99 ? 7.831 -7.407 -6.225 1.00 97.06 99 VAL A O 1
ATOM 806 N N . THR A 1 100 ? 6.306 -6.395 -4.939 1.00 96.12 100 THR A N 1
ATOM 807 C CA . THR A 1 100 ? 5.761 -5.611 -6.059 1.00 96.12 100 THR A CA 1
ATOM 808 C C . THR A 1 100 ? 6.725 -4.542 -6.578 1.00 96.12 100 THR A C 1
ATOM 810 O O . THR A 1 100 ? 6.741 -4.301 -7.783 1.00 96.12 100 THR A O 1
ATOM 813 N N . SER A 1 101 ? 7.564 -3.941 -5.724 1.00 96.38 101 SER A N 1
ATOM 814 C CA . SER A 1 101 ? 8.623 -3.039 -6.196 1.00 96.38 101 SER A CA 1
ATOM 815 C C . SER A 1 101 ? 9.754 -3.806 -6.878 1.00 96.38 101 SER A C 1
ATOM 817 O O . SER A 1 101 ? 10.203 -3.396 -7.942 1.00 96.38 101 SER A O 1
ATOM 819 N N . MET A 1 102 ? 10.150 -4.969 -6.353 1.00 96.81 102 MET A N 1
ATOM 820 C CA . MET A 1 102 ? 11.138 -5.849 -6.991 1.00 96.81 102 MET A CA 1
ATOM 821 C C . MET A 1 102 ? 10.710 -6.248 -8.406 1.00 96.81 102 MET A C 1
ATOM 823 O O . MET A 1 102 ? 11.529 -6.222 -9.319 1.00 96.81 102 MET A O 1
ATOM 827 N N . ALA A 1 103 ? 9.429 -6.576 -8.603 1.00 95.12 103 ALA A N 1
ATOM 828 C CA . ALA A 1 103 ? 8.890 -6.869 -9.928 1.00 95.12 103 ALA A CA 1
ATOM 829 C C . ALA A 1 103 ? 9.003 -5.657 -10.869 1.00 95.12 103 ALA A C 1
ATOM 831 O O . ALA A 1 103 ? 9.444 -5.808 -12.003 1.00 95.12 103 ALA A O 1
ATOM 832 N N . GLY A 1 104 ? 8.674 -4.452 -10.389 1.00 94.88 104 GLY A N 1
ATOM 833 C CA . GLY A 1 104 ? 8.839 -3.220 -11.166 1.00 94.88 104 GLY A CA 1
ATOM 834 C C . GLY A 1 104 ? 10.293 -2.945 -11.562 1.00 94.88 104 GLY A C 1
ATOM 835 O O . GLY A 1 104 ? 10.546 -2.562 -12.700 1.00 94.88 104 GLY A O 1
ATOM 836 N N . TYR A 1 105 ? 11.240 -3.197 -10.653 1.00 96.19 105 TYR A N 1
ATOM 837 C CA . TYR A 1 105 ? 12.676 -3.068 -10.921 1.00 96.19 105 TYR A CA 1
ATOM 838 C C . TYR A 1 105 ? 13.137 -4.079 -11.979 1.00 96.19 105 TYR A C 1
ATOM 840 O O . TYR A 1 105 ? 13.835 -3.718 -12.916 1.00 96.19 105 TYR A O 1
ATOM 848 N N . ALA A 1 106 ? 12.714 -5.341 -11.864 1.00 93.75 106 ALA A N 1
ATOM 849 C CA . ALA A 1 106 ? 13.150 -6.418 -12.754 1.00 93.75 106 ALA A CA 1
ATOM 850 C C . ALA A 1 106 ? 12.642 -6.289 -14.202 1.00 93.75 106 ALA A C 1
ATOM 852 O O . ALA A 1 106 ? 13.270 -6.818 -15.113 1.00 93.75 106 ALA A O 1
ATOM 853 N N . VAL A 1 107 ? 11.499 -5.629 -14.416 1.00 91.50 107 VAL A N 1
ATOM 854 C CA . VAL A 1 107 ? 10.903 -5.438 -15.755 1.00 91.50 107 VAL A CA 1
ATOM 855 C C . VAL A 1 107 ? 11.413 -4.154 -16.428 1.00 91.50 107 VAL A C 1
ATOM 857 O O . VAL A 1 107 ? 11.190 -3.950 -17.620 1.00 91.50 107 VAL A O 1
ATOM 860 N N . ALA A 1 108 ? 12.095 -3.275 -15.691 1.00 92.81 108 ALA A N 1
ATOM 861 C CA . ALA A 1 108 ? 12.632 -2.045 -16.252 1.00 92.81 108 ALA A CA 1
ATOM 862 C C . ALA A 1 108 ? 13.682 -2.344 -17.348 1.00 92.81 108 ALA A C 1
ATOM 864 O O . ALA A 1 108 ? 14.471 -3.274 -17.206 1.00 92.81 108 ALA A O 1
ATOM 865 N N . PRO A 1 109 ? 13.739 -1.550 -18.434 1.00 89.44 109 PRO A N 1
ATOM 866 C CA . PRO A 1 109 ? 14.620 -1.808 -19.578 1.00 89.44 109 PRO A CA 1
ATOM 867 C C . PRO A 1 109 ? 16.098 -1.454 -19.324 1.00 89.44 109 PRO A C 1
ATOM 869 O O . PRO A 1 109 ? 16.909 -1.522 -20.245 1.00 89.44 109 PRO A O 1
ATOM 872 N N . ALA A 1 110 ? 16.450 -1.024 -18.111 1.00 91.12 110 ALA A N 1
ATOM 873 C CA . ALA A 1 110 ? 17.807 -0.636 -17.746 1.00 91.12 110 ALA A CA 1
ATOM 874 C C . ALA A 1 110 ? 18.612 -1.839 -17.203 1.00 91.12 110 ALA A C 1
ATOM 876 O O . ALA A 1 110 ? 18.023 -2.834 -16.775 1.00 91.12 110 ALA A O 1
ATOM 877 N N . PRO A 1 111 ? 19.960 -1.784 -17.227 1.00 91.44 111 PRO A N 1
ATOM 878 C CA . PRO A 1 111 ? 20.795 -2.859 -16.702 1.00 91.44 111 PRO A CA 1
ATOM 879 C C . PRO A 1 111 ? 20.506 -3.134 -15.226 1.00 91.44 111 PRO A C 1
ATOM 881 O O . PRO A 1 111 ? 20.430 -2.216 -14.412 1.00 91.44 111 PRO A O 1
ATOM 884 N N . PHE A 1 112 ? 20.388 -4.413 -14.878 1.00 94.38 112 PHE A N 1
ATOM 885 C CA . PHE A 1 112 ? 20.152 -4.817 -13.499 1.00 94.38 112 PHE A CA 1
ATOM 886 C C . PHE A 1 112 ? 21.418 -4.632 -12.660 1.00 94.38 112 PHE A C 1
ATOM 888 O O . PHE A 1 112 ? 22.446 -5.256 -12.932 1.00 94.38 112 PHE A O 1
ATOM 895 N N . GLU A 1 113 ? 21.330 -3.828 -11.605 1.00 94.88 113 GLU A N 1
ATOM 896 C CA . GLU A 1 113 ? 22.434 -3.585 -10.688 1.00 94.88 113 GLU A CA 1
ATOM 897 C C . GLU A 1 113 ? 22.057 -4.021 -9.264 1.00 94.88 113 GLU A C 1
ATOM 899 O O . GLU A 1 113 ? 21.054 -3.602 -8.688 1.00 94.88 113 GLU A O 1
ATOM 904 N N . TRP A 1 114 ? 22.885 -4.876 -8.659 1.00 94.94 114 TRP A N 1
ATOM 905 C CA . TRP A 1 114 ? 22.612 -5.430 -7.330 1.00 94.94 114 TRP A CA 1
ATOM 906 C C . TRP A 1 114 ? 22.598 -4.374 -6.218 1.00 94.94 114 TRP A C 1
ATOM 908 O O . TRP A 1 114 ? 21.883 -4.545 -5.227 1.00 94.94 114 TRP A O 1
ATOM 918 N N . SER A 1 115 ? 23.368 -3.291 -6.363 1.00 95.19 115 SER A N 1
ATOM 919 C CA . SER A 1 115 ? 23.460 -2.255 -5.333 1.00 95.19 115 SER A CA 1
ATOM 920 C C . SER A 1 115 ? 22.135 -1.483 -5.220 1.00 95.19 115 SER A C 1
ATOM 922 O O . SER A 1 115 ? 21.461 -1.603 -4.195 1.00 95.19 115 SER A O 1
ATOM 924 N N . THR A 1 116 ? 21.670 -0.841 -6.296 1.00 95.19 116 THR A N 1
ATOM 925 C CA . THR A 1 116 ? 20.365 -0.161 -6.352 1.00 95.19 116 THR A CA 1
ATOM 926 C C . THR A 1 116 ? 19.204 -1.116 -6.088 1.00 95.19 116 THR A C 1
ATOM 928 O O . THR A 1 116 ? 18.270 -0.773 -5.372 1.00 95.19 116 THR A O 1
ATOM 931 N N . PHE A 1 117 ? 19.255 -2.364 -6.560 1.00 96.88 117 PHE A N 1
ATOM 932 C CA . PHE A 1 117 ? 18.199 -3.334 -6.254 1.00 96.88 117 PHE A CA 1
ATOM 933 C C . PHE A 1 117 ? 18.035 -3.584 -4.743 1.00 96.88 117 PHE A C 1
ATOM 935 O O . PHE A 1 117 ? 16.920 -3.572 -4.213 1.00 96.88 117 PHE A O 1
ATOM 942 N N . THR A 1 118 ? 19.142 -3.796 -4.024 1.00 96.94 118 THR A N 1
ATOM 943 C CA . THR A 1 118 ? 19.099 -4.040 -2.572 1.00 96.94 118 THR A CA 1
ATOM 944 C C . THR A 1 118 ? 18.724 -2.786 -1.782 1.00 96.94 118 THR A C 1
ATOM 946 O O . THR A 1 118 ? 17.950 -2.884 -0.825 1.00 96.94 118 THR A O 1
ATOM 949 N N . LEU A 1 119 ? 19.193 -1.607 -2.198 1.00 97.00 119 LEU A N 1
ATOM 950 C CA . LEU A 1 119 ? 18.832 -0.326 -1.584 1.00 97.00 119 LEU A CA 1
ATOM 951 C C . LEU A 1 119 ? 17.351 0.005 -1.808 1.00 97.00 119 LEU A C 1
ATOM 953 O O . LEU A 1 119 ? 16.666 0.359 -0.846 1.00 97.00 119 LEU A O 1
ATOM 957 N N . CYS A 1 120 ? 16.817 -0.248 -3.004 1.00 96.94 120 CYS A N 1
ATOM 958 C CA . CYS A 1 120 ? 15.394 -0.121 -3.315 1.00 96.94 120 CYS A CA 1
ATOM 959 C C . CYS A 1 120 ? 14.526 -1.005 -2.407 1.00 96.94 120 CYS A C 1
ATOM 961 O O . CYS A 1 120 ? 13.526 -0.544 -1.840 1.00 96.94 120 CYS A O 1
ATOM 963 N N . ILE A 1 121 ? 14.922 -2.268 -2.206 1.00 97.50 121 ILE A N 1
ATOM 964 C CA . ILE A 1 121 ? 14.248 -3.208 -1.297 1.00 97.50 121 ILE A CA 1
ATOM 965 C C . ILE A 1 121 ? 14.251 -2.675 0.137 1.00 97.50 121 ILE A C 1
ATOM 967 O O . ILE A 1 121 ? 13.195 -2.597 0.776 1.00 97.50 121 ILE A O 1
ATOM 971 N N . LEU A 1 122 ? 15.426 -2.301 0.650 1.00 97.62 122 LEU A N 1
ATOM 972 C CA . LEU A 1 122 ? 15.582 -1.834 2.025 1.00 97.62 122 LEU A CA 1
ATOM 973 C C . LEU A 1 122 ? 14.810 -0.532 2.255 1.00 97.62 122 LEU A C 1
ATOM 975 O O . LEU A 1 122 ? 13.996 -0.462 3.179 1.00 97.62 122 LEU A O 1
ATOM 979 N N . GLY A 1 123 ? 14.979 0.458 1.381 1.00 97.44 123 GLY A N 1
ATOM 980 C CA . GLY A 1 123 ? 14.298 1.746 1.453 1.00 97.44 123 GLY A CA 1
ATOM 981 C C . GLY A 1 123 ? 12.775 1.615 1.381 1.00 97.44 123 GLY A C 1
ATOM 982 O O . GLY A 1 123 ? 12.061 2.143 2.239 1.00 97.44 123 GLY A O 1
ATOM 983 N N . THR A 1 124 ? 12.263 0.821 0.434 1.00 97.44 124 THR A N 1
ATOM 984 C CA . THR A 1 124 ? 10.820 0.551 0.300 1.00 97.44 124 THR A CA 1
ATOM 985 C C . THR A 1 124 ? 10.267 -0.178 1.527 1.00 97.44 124 THR A C 1
ATOM 987 O O . THR A 1 124 ? 9.186 0.159 2.021 1.00 97.44 124 THR A O 1
ATOM 990 N N . SER A 1 125 ? 11.010 -1.147 2.074 1.00 97.69 125 SER A N 1
ATOM 991 C CA . SER A 1 125 ? 10.594 -1.886 3.271 1.00 97.69 125 SER A CA 1
ATOM 992 C C . SER A 1 125 ? 10.473 -0.983 4.504 1.00 97.69 125 SER A C 1
ATOM 994 O O . SER A 1 125 ? 9.517 -1.106 5.278 1.00 97.69 125 SER A O 1
ATOM 996 N N . LEU A 1 126 ? 11.398 -0.033 4.665 1.00 97.81 126 LEU A N 1
ATOM 997 C CA . LEU A 1 126 ? 11.425 0.912 5.777 1.00 97.81 126 LEU A CA 1
ATOM 998 C C . LEU A 1 126 ? 10.314 1.958 5.653 1.00 97.81 126 LEU A C 1
ATOM 1000 O O . LEU A 1 126 ? 9.582 2.177 6.621 1.00 97.81 126 LEU A O 1
ATOM 1004 N N . LEU A 1 127 ? 10.093 2.515 4.457 1.00 97.69 127 LEU A N 1
ATOM 1005 C CA . LEU A 1 127 ? 8.969 3.423 4.204 1.00 97.69 127 LEU A CA 1
ATOM 1006 C C . LEU A 1 127 ? 7.613 2.739 4.420 1.00 97.69 127 LEU A C 1
ATOM 1008 O O . LEU A 1 127 ? 6.736 3.301 5.080 1.00 97.69 127 LEU A O 1
ATOM 1012 N N . SER A 1 128 ? 7.444 1.500 3.948 1.00 97.38 128 SER A N 1
ATOM 1013 C CA . SER A 1 128 ? 6.234 0.708 4.213 1.00 97.38 128 SER A CA 1
ATOM 1014 C C . SER A 1 128 ? 6.055 0.434 5.711 1.00 97.38 128 SER A C 1
ATOM 1016 O O . SER A 1 128 ? 4.945 0.521 6.245 1.00 97.38 128 SER A O 1
ATOM 1018 N N . SER A 1 129 ? 7.144 0.143 6.427 1.00 97.31 129 SER A N 1
ATOM 1019 C CA . SER A 1 129 ? 7.121 -0.057 7.880 1.00 97.31 129 SER A CA 1
ATOM 1020 C C . SER A 1 129 ? 6.691 1.212 8.621 1.00 97.31 129 SER A C 1
ATOM 1022 O O . SER A 1 129 ? 5.850 1.136 9.522 1.00 97.31 129 SER A O 1
ATOM 1024 N N . ALA A 1 130 ? 7.199 2.377 8.213 1.00 97.69 130 ALA A N 1
ATOM 1025 C CA . ALA A 1 130 ? 6.813 3.678 8.751 1.00 97.69 130 ALA A CA 1
ATOM 1026 C C . ALA A 1 130 ? 5.327 3.977 8.504 1.00 97.69 130 ALA A C 1
ATOM 1028 O O . ALA A 1 130 ? 4.583 4.250 9.448 1.00 97.69 130 ALA A O 1
ATOM 1029 N N . ALA A 1 131 ? 4.868 3.822 7.259 1.00 97.06 131 ALA A N 1
ATOM 1030 C CA . ALA A 1 131 ? 3.479 4.034 6.859 1.00 97.06 131 ALA A CA 1
ATOM 1031 C C . ALA A 1 131 ? 2.508 3.160 7.675 1.00 97.06 131 ALA A C 1
ATOM 1033 O O . ALA A 1 131 ? 1.500 3.638 8.202 1.00 97.06 131 ALA A O 1
ATOM 1034 N N . ASN A 1 132 ? 2.833 1.873 7.842 1.00 96.31 132 ASN A N 1
ATOM 1035 C CA . ASN A 1 132 ? 2.027 0.941 8.628 1.00 96.31 132 ASN A CA 1
ATOM 1036 C C . ASN A 1 132 ? 2.002 1.275 10.121 1.00 96.31 132 ASN A C 1
ATOM 1038 O O . ASN A 1 132 ? 0.950 1.131 10.750 1.00 96.31 132 ASN A O 1
ATOM 1042 N N . SER A 1 133 ? 3.124 1.740 10.669 1.00 96.50 133 SER A N 1
ATOM 1043 C CA . SER A 1 133 ? 3.239 2.150 12.070 1.00 96.50 133 SER A CA 1
ATOM 1044 C C . SER A 1 133 ? 2.382 3.386 12.357 1.00 96.50 133 SER A C 1
ATOM 1046 O O . SER A 1 133 ? 1.579 3.366 13.291 1.00 96.50 133 SER A O 1
ATOM 1048 N N . ILE A 1 134 ? 2.460 4.407 11.495 1.00 96.50 134 ILE A N 1
ATOM 1049 C CA . ILE A 1 134 ? 1.642 5.628 11.5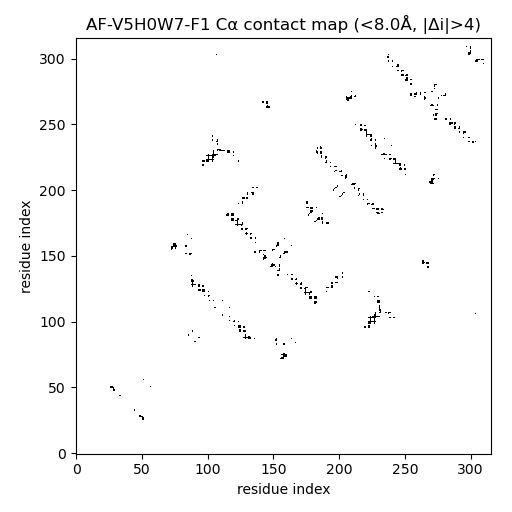86 1.00 96.50 134 ILE A CA 1
ATOM 1050 C C . ILE A 1 134 ? 0.154 5.296 11.428 1.00 96.50 134 ILE A C 1
ATOM 1052 O O . ILE A 1 134 ? -0.669 5.740 12.227 1.00 96.50 134 ILE A O 1
ATOM 1056 N N . ASN A 1 135 ? -0.214 4.444 10.463 1.00 95.56 135 ASN A N 1
ATOM 1057 C CA . ASN A 1 135 ? -1.604 4.004 10.316 1.00 95.56 135 ASN A CA 1
ATOM 1058 C C . ASN A 1 135 ? -2.109 3.292 11.583 1.00 95.56 135 ASN A C 1
ATOM 1060 O O . ASN A 1 135 ? -3.231 3.544 12.005 1.00 95.56 135 ASN A O 1
ATOM 1064 N N . GLN A 1 136 ? -1.319 2.400 12.200 1.00 94.69 136 GLN A N 1
ATOM 1065 C CA . GLN A 1 136 ? -1.739 1.751 13.452 1.00 94.69 136 GLN A CA 1
ATOM 1066 C C . GLN A 1 136 ? -1.902 2.751 14.599 1.00 94.69 136 GLN A C 1
ATOM 1068 O O . GLN A 1 136 ? -2.798 2.567 15.415 1.00 94.69 136 GLN A O 1
ATOM 1073 N N . PHE A 1 137 ? -1.076 3.798 14.653 1.00 95.00 137 PHE A N 1
ATOM 1074 C CA . PHE A 1 137 ? -1.205 4.869 15.639 1.00 95.00 137 PHE A CA 1
ATOM 1075 C C . PHE A 1 137 ? -2.508 5.666 15.467 1.00 95.00 137 PHE A C 1
ATOM 1077 O O . PHE A 1 137 ? -3.232 5.864 16.441 1.00 95.00 137 PHE A O 1
ATOM 1084 N N . HIS A 1 138 ? -2.867 6.058 14.241 1.00 94.00 138 HIS A N 1
ATOM 1085 C CA . HIS A 1 138 ? -4.125 6.775 13.993 1.00 94.00 138 HIS A CA 1
ATOM 1086 C C . HIS A 1 138 ? -5.374 5.905 14.201 1.00 94.00 138 HIS A C 1
ATOM 1088 O O . HIS A 1 138 ? -6.431 6.419 14.566 1.00 94.00 138 HIS A O 1
ATOM 1094 N N . GLU A 1 139 ? -5.279 4.593 13.970 1.00 93.06 139 GLU A N 1
ATOM 1095 C CA . GLU A 1 139 ? -6.433 3.687 14.007 1.00 93.06 139 GLU A CA 1
ATOM 1096 C C . GLU A 1 139 ? -6.704 3.044 15.379 1.00 93.06 139 GLU A C 1
ATOM 1098 O O . GLU A 1 139 ? -7.706 2.344 15.506 1.00 93.06 139 GLU A O 1
ATOM 1103 N N . VAL A 1 140 ? -5.900 3.305 16.423 1.00 93.50 140 VAL A N 1
ATOM 1104 C CA . VAL A 1 140 ? -6.023 2.658 17.753 1.00 93.50 140 VAL A CA 1
ATOM 1105 C C . VAL A 1 140 ? -7.463 2.559 18.295 1.00 93.50 140 VAL A C 1
ATOM 1107 O O . VAL A 1 140 ? -7.888 1.440 18.604 1.00 93.50 140 VAL A O 1
ATOM 1110 N N . PRO A 1 141 ? -8.251 3.650 18.416 1.00 91.69 141 PRO A N 1
ATOM 1111 C CA . PRO A 1 141 ? -9.589 3.565 19.010 1.00 91.69 141 PRO A CA 1
ATOM 1112 C C . PRO A 1 141 ? -10.579 2.769 18.150 1.00 91.69 141 PRO A C 1
ATOM 1114 O O . PRO A 1 141 ? -11.530 2.195 18.679 1.00 91.69 141 PRO A O 1
ATOM 1117 N N . PHE A 1 142 ? -10.364 2.721 16.834 1.00 91.38 142 PHE A N 1
ATOM 1118 C CA . PHE A 1 142 ? -11.231 2.015 15.890 1.00 91.38 142 PHE A CA 1
ATOM 1119 C C . PHE A 1 142 ? -10.849 0.542 15.783 1.00 91.38 142 PHE A C 1
ATOM 1121 O O . PHE A 1 142 ? -11.718 -0.328 15.756 1.00 91.38 142 PHE A O 1
ATOM 1128 N N . ASP A 1 143 ? -9.551 0.247 15.798 1.00 92.44 143 ASP A N 1
ATOM 1129 C CA . ASP A 1 143 ? -9.043 -1.117 15.813 1.00 92.44 143 ASP A CA 1
ATOM 1130 C C . ASP A 1 143 ? -9.484 -1.877 17.069 1.00 92.44 143 ASP A C 1
ATOM 1132 O O . ASP A 1 143 ? -9.758 -3.074 16.998 1.00 92.44 143 ASP A O 1
ATOM 1136 N N . ALA A 1 144 ? -9.634 -1.186 18.203 1.00 91.69 144 ALA A N 1
ATOM 1137 C CA . ALA A 1 144 ? -10.179 -1.760 19.433 1.00 91.69 144 ALA A CA 1
ATOM 1138 C C . ALA A 1 144 ? -11.612 -2.304 19.278 1.00 91.69 144 ALA A C 1
ATOM 1140 O O . ALA A 1 144 ? -12.014 -3.203 20.017 1.00 91.69 144 ALA A O 1
ATOM 1141 N N . GLN A 1 145 ? -12.376 -1.788 18.313 1.00 91.81 145 GLN A N 1
ATOM 1142 C CA . GLN A 1 145 ? -13.787 -2.126 18.102 1.00 91.81 145 GLN A CA 1
ATOM 1143 C C . GLN A 1 145 ? -13.985 -3.266 17.093 1.00 91.81 145 GLN A C 1
ATOM 1145 O O . GLN A 1 145 ? -15.089 -3.799 16.973 1.00 91.81 145 GLN A O 1
ATOM 1150 N N . MET A 1 146 ? -12.932 -3.667 16.373 1.00 90.56 146 MET A N 1
ATOM 1151 C CA . MET A 1 146 ? -12.998 -4.714 15.353 1.00 90.56 146 MET A CA 1
ATOM 1152 C C . MET A 1 146 ? -12.423 -6.032 15.873 1.00 90.56 146 MET A C 1
ATOM 1154 O O . MET A 1 146 ? -11.333 -6.086 16.446 1.00 90.56 146 MET A O 1
ATOM 1158 N N . SER A 1 147 ? -13.115 -7.138 15.595 1.00 88.94 147 SER A N 1
ATOM 1159 C CA . SER A 1 147 ? -12.717 -8.475 16.058 1.00 88.94 147 SER A CA 1
ATOM 1160 C C . SER A 1 147 ? -11.308 -8.866 15.594 1.00 88.94 147 SER A C 1
ATOM 1162 O O . SER A 1 147 ? -10.534 -9.443 16.358 1.00 88.94 147 SER A O 1
ATOM 1164 N N . ARG A 1 148 ? -10.964 -8.483 14.360 1.00 88.00 148 ARG A N 1
ATOM 1165 C CA . ARG A 1 148 ? -9.684 -8.769 13.707 1.00 88.00 148 ARG A CA 1
ATOM 1166 C C . ARG A 1 148 ? -8.514 -7.964 14.273 1.00 88.00 148 ARG A C 1
ATOM 1168 O O . ARG A 1 148 ? -7.383 -8.440 14.239 1.00 88.00 148 ARG A O 1
ATOM 1175 N N . THR A 1 149 ? -8.741 -6.729 14.719 1.00 91.88 149 THR A N 1
ATOM 1176 C CA . THR A 1 149 ? -7.652 -5.777 15.009 1.00 91.88 149 THR A CA 1
ATOM 1177 C C . THR A 1 149 ? -7.551 -5.364 16.474 1.00 91.88 149 THR A C 1
ATOM 1179 O O . THR A 1 149 ? -6.525 -4.805 16.859 1.00 91.88 149 THR A O 1
ATOM 1182 N N . LYS A 1 150 ? -8.489 -5.795 17.327 1.00 90.56 150 LYS A N 1
ATOM 118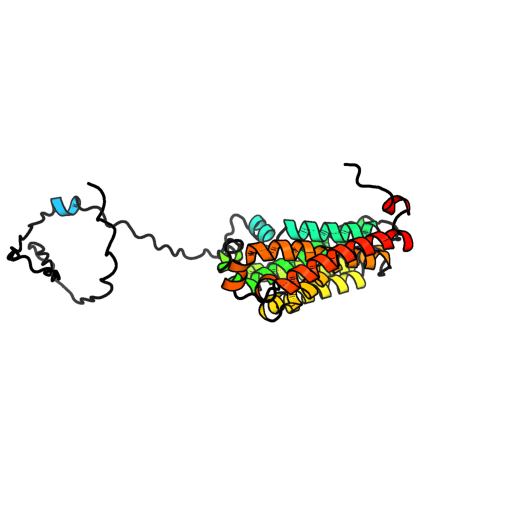3 C CA . LYS A 1 150 ? -8.444 -5.588 18.785 1.00 90.56 150 LYS A CA 1
ATOM 1184 C C . LYS A 1 150 ? -7.190 -6.139 19.482 1.00 90.56 150 LYS A C 1
ATOM 1186 O O . LYS A 1 150 ? -6.867 -5.725 20.587 1.00 90.56 150 LYS A O 1
ATOM 1191 N N . HIS A 1 151 ? -6.479 -7.071 18.840 1.00 90.81 151 HIS A N 1
ATOM 1192 C CA . HIS A 1 151 ? -5.244 -7.681 19.350 1.00 90.81 151 HIS A CA 1
ATOM 1193 C C . HIS A 1 151 ? -3.954 -7.033 18.810 1.00 90.81 151 HIS A C 1
ATOM 1195 O O . HIS A 1 151 ? -2.863 -7.584 18.980 1.00 90.81 151 HIS A O 1
ATOM 1201 N N . ARG A 1 152 ? -4.046 -5.887 18.119 1.00 92.19 152 ARG A N 1
ATOM 1202 C CA . ARG A 1 152 ? -2.865 -5.145 17.649 1.00 92.19 152 ARG A CA 1
ATOM 1203 C C . ARG A 1 152 ? -2.035 -4.627 18.827 1.00 92.19 152 ARG A C 1
ATOM 1205 O O . ARG A 1 152 ? -2.556 -4.335 19.900 1.00 92.19 152 ARG A O 1
ATOM 1212 N N . VAL A 1 153 ? -0.729 -4.476 18.598 1.00 91.69 153 VAL A N 1
ATOM 1213 C CA . VAL A 1 153 ? 0.264 -4.158 19.642 1.00 91.69 153 VAL A CA 1
ATOM 1214 C C . VAL A 1 153 ? -0.048 -2.835 20.352 1.00 91.69 153 VAL A C 1
ATOM 1216 O O . VAL A 1 153 ? 0.033 -2.776 21.578 1.00 91.69 153 VAL A O 1
ATOM 1219 N N . LEU A 1 154 ? -0.460 -1.811 19.596 1.00 91.62 154 LEU A N 1
ATOM 1220 C CA . LEU A 1 154 ? -0.849 -0.508 20.145 1.00 91.62 154 LEU A CA 1
ATOM 1221 C C . LEU A 1 154 ? -2.194 -0.542 20.880 1.00 91.62 154 LEU A C 1
ATOM 1223 O O . LEU A 1 154 ? -2.333 0.090 21.919 1.00 91.62 154 LEU A O 1
ATOM 1227 N N . VAL A 1 155 ? -3.160 -1.328 20.396 1.00 91.56 155 VAL A N 1
ATOM 1228 C CA . VAL A 1 155 ? -4.479 -1.471 21.036 1.00 91.56 155 VAL A CA 1
ATOM 1229 C C . VAL A 1 155 ? -4.366 -2.180 22.384 1.00 91.56 155 VAL A C 1
ATOM 1231 O O . VAL A 1 155 ? -4.998 -1.784 23.356 1.00 91.56 155 VAL A O 1
ATOM 1234 N N . CYS A 1 156 ? -3.528 -3.215 22.466 1.00 88.88 156 CYS A N 1
ATOM 1235 C CA . CYS A 1 156 ? -3.278 -3.940 23.711 1.00 88.88 156 CYS A CA 1
ATOM 1236 C C . CYS A 1 156 ? -2.332 -3.207 24.679 1.00 88.88 156 CYS A C 1
ATOM 1238 O O . CYS A 1 156 ? -1.992 -3.779 25.713 1.00 88.88 156 CYS A O 1
ATOM 1240 N N . GLY A 1 157 ? -1.845 -2.008 24.335 1.00 87.56 157 GLY A N 1
ATOM 1241 C CA . GLY A 1 157 ? -0.910 -1.251 25.172 1.00 87.56 157 GLY A CA 1
ATOM 1242 C C . GLY A 1 157 ? 0.443 -1.941 25.387 1.00 87.56 157 GLY A C 1
ATOM 1243 O O . GLY A 1 157 ? 1.086 -1.719 26.405 1.00 87.56 157 GLY A O 1
ATOM 1244 N N . ARG A 1 158 ? 0.877 -2.807 24.460 1.00 88.00 158 ARG A N 1
ATOM 1245 C CA . ARG A 1 158 ? 2.173 -3.515 24.552 1.00 88.00 158 ARG A CA 1
ATOM 1246 C C . ARG A 1 158 ? 3.356 -2.617 24.181 1.00 88.00 158 ARG A C 1
ATOM 1248 O O . ARG A 1 158 ? 4.456 -2.812 24.686 1.00 88.00 158 ARG A O 1
ATOM 1255 N N . LEU A 1 159 ? 3.119 -1.636 23.311 1.00 90.12 159 LEU A N 1
ATOM 1256 C CA . LEU A 1 159 ? 4.050 -0.565 22.956 1.00 90.12 159 LEU A CA 1
ATOM 1257 C C . LEU A 1 159 ? 3.407 0.778 23.291 1.00 90.12 159 LEU A C 1
ATOM 1259 O O . LEU A 1 159 ? 2.221 0.980 23.026 1.00 90.12 159 LEU A O 1
ATOM 1263 N N . THR A 1 160 ? 4.199 1.709 23.823 1.00 90.69 160 THR A N 1
ATOM 1264 C CA . THR A 1 160 ? 3.737 3.091 23.990 1.00 90.69 160 THR A CA 1
ATOM 1265 C C . THR A 1 160 ? 3.592 3.778 22.626 1.00 90.69 160 THR A C 1
ATOM 1267 O O . THR A 1 160 ? 4.382 3.505 21.714 1.00 90.69 160 THR A O 1
ATOM 1270 N N . PRO A 1 161 ? 2.636 4.712 22.470 1.00 91.00 161 PRO A N 1
ATOM 1271 C CA . PRO A 1 161 ? 2.468 5.443 21.215 1.00 91.00 161 PRO A CA 1
ATOM 1272 C C . PRO A 1 161 ? 3.725 6.224 20.808 1.00 91.00 161 PRO A C 1
ATOM 1274 O O . PRO A 1 161 ? 4.070 6.267 19.631 1.00 91.00 161 PRO A O 1
ATOM 1277 N N . LEU A 1 162 ? 4.463 6.756 21.789 1.00 92.19 162 LEU A N 1
ATOM 1278 C CA . LEU A 1 162 ? 5.733 7.446 21.565 1.00 92.19 162 LEU A CA 1
ATOM 1279 C C . LEU A 1 162 ? 6.790 6.520 20.945 1.00 92.19 162 LEU A C 1
ATOM 1281 O O . LEU A 1 162 ? 7.423 6.906 19.968 1.00 92.19 162 LEU A O 1
ATOM 1285 N N . HIS A 1 163 ? 6.951 5.286 21.443 1.00 92.44 163 HIS A N 1
ATOM 1286 C CA . HIS A 1 163 ? 7.889 4.325 20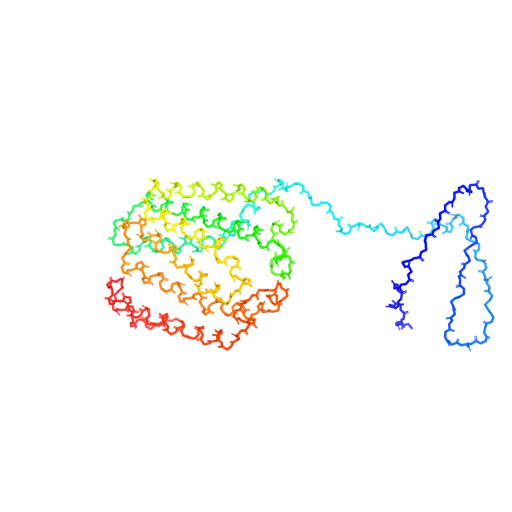.843 1.00 92.44 163 HIS A CA 1
ATOM 1287 C C . HIS A 1 163 ? 7.501 3.970 19.403 1.00 92.44 163 HIS A C 1
ATOM 1289 O O . HIS A 1 163 ? 8.370 3.863 18.541 1.00 92.44 163 HIS A O 1
ATOM 1295 N N . ALA A 1 164 ? 6.205 3.803 19.129 1.00 93.88 164 ALA A N 1
ATOM 1296 C CA . ALA A 1 164 ? 5.738 3.500 17.780 1.00 93.88 164 ALA A CA 1
ATOM 1297 C C . ALA A 1 164 ? 5.973 4.658 16.801 1.00 93.88 164 ALA A C 1
ATOM 1299 O O . ALA A 1 164 ? 6.387 4.415 15.670 1.00 93.88 164 ALA A O 1
ATOM 1300 N N . MET A 1 165 ? 5.762 5.902 17.238 1.00 95.25 165 MET A N 1
ATOM 1301 C CA . MET A 1 165 ? 6.040 7.082 16.418 1.00 95.25 165 MET A CA 1
ATOM 1302 C C . MET A 1 165 ? 7.539 7.304 16.216 1.00 95.25 165 MET A C 1
ATOM 1304 O O . MET A 1 165 ? 7.942 7.606 15.100 1.00 95.25 165 MET A O 1
ATOM 1308 N N . LEU A 1 166 ? 8.376 7.083 17.236 1.00 95.81 166 LEU A N 1
ATOM 1309 C CA . LEU A 1 166 ? 9.832 7.125 17.071 1.00 95.81 166 LEU A CA 1
ATOM 1310 C C . LEU A 1 166 ? 10.304 6.103 16.038 1.00 95.81 166 LEU A C 1
ATOM 1312 O O . LEU A 1 166 ? 11.031 6.471 15.124 1.00 95.81 166 LEU A O 1
ATOM 1316 N N . PHE A 1 167 ? 9.845 4.852 16.141 1.00 95.94 167 PHE A N 1
ATOM 1317 C CA . PHE A 1 167 ? 10.143 3.819 15.148 1.00 95.94 167 PHE A CA 1
ATOM 1318 C C . PHE A 1 167 ? 9.682 4.224 13.743 1.00 95.94 167 PHE A C 1
ATOM 1320 O O . PHE A 1 167 ? 10.412 4.038 12.774 1.00 95.94 167 PHE A O 1
ATOM 1327 N N . ALA A 1 168 ? 8.483 4.797 13.618 1.00 96.81 168 ALA A N 1
ATOM 1328 C CA . ALA A 1 168 ? 7.974 5.231 12.327 1.00 96.81 168 ALA A CA 1
ATOM 1329 C C . ALA A 1 168 ? 8.811 6.362 11.716 1.00 96.81 168 ALA A C 1
ATOM 1331 O O . ALA A 1 168 ? 9.128 6.309 10.532 1.00 96.81 168 ALA A O 1
ATOM 1332 N N . THR A 1 169 ? 9.189 7.364 12.510 1.00 97.12 169 THR A N 1
ATOM 1333 C CA . THR A 1 169 ? 9.999 8.495 12.046 1.00 97.12 169 THR A CA 1
ATOM 1334 C C . THR A 1 169 ? 11.414 8.054 11.686 1.00 97.12 169 THR A C 1
ATOM 1336 O O . THR A 1 169 ? 11.914 8.440 10.633 1.00 97.12 169 THR A O 1
ATOM 1339 N N . THR A 1 170 ? 12.056 7.205 12.496 1.00 97.69 170 THR A N 1
ATOM 1340 C CA . THR A 1 170 ? 13.402 6.701 12.185 1.00 97.69 170 THR A CA 1
ATOM 1341 C C . THR A 1 170 ? 13.399 5.799 10.956 1.00 97.69 170 THR A C 1
ATOM 1343 O O . THR A 1 170 ? 14.251 5.973 10.087 1.00 97.69 170 THR A O 1
ATOM 1346 N N . ALA A 1 171 ? 12.425 4.891 10.821 1.00 97.31 171 ALA A N 1
ATOM 1347 C CA . ALA A 1 171 ? 12.259 4.071 9.621 1.00 97.31 171 ALA 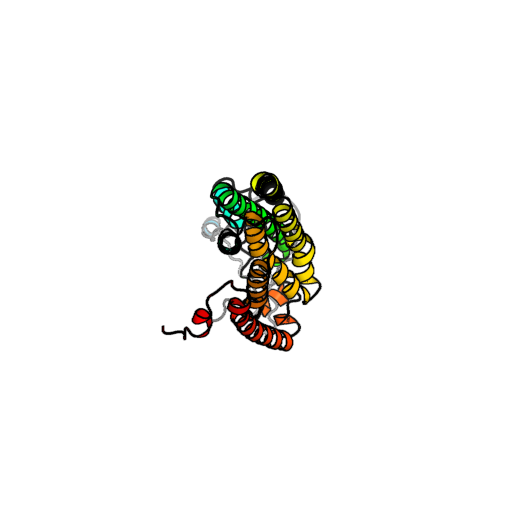A CA 1
ATOM 1348 C C . ALA A 1 171 ? 11.928 4.926 8.386 1.00 97.31 171 ALA A C 1
ATOM 1350 O O . ALA A 1 171 ? 12.469 4.692 7.312 1.00 97.31 171 ALA A O 1
ATOM 1351 N N . GLY A 1 172 ? 11.084 5.950 8.532 1.00 97.56 172 GLY A N 1
ATOM 1352 C CA . GLY A 1 172 ? 10.720 6.852 7.442 1.00 97.56 172 GLY A CA 1
ATOM 1353 C C . GLY A 1 172 ? 11.911 7.657 6.924 1.00 97.56 172 GLY A C 1
ATOM 1354 O O . GLY A 1 172 ? 12.166 7.666 5.724 1.00 97.56 172 GLY A O 1
ATOM 1355 N N . LEU A 1 173 ? 12.669 8.288 7.827 1.00 98.00 173 LEU A N 1
ATOM 1356 C CA . LEU A 1 173 ? 13.842 9.091 7.473 1.00 98.00 173 LEU A CA 1
ATOM 1357 C C . LEU A 1 173 ? 14.976 8.235 6.904 1.00 98.00 173 LEU A C 1
ATOM 1359 O O . LEU A 1 173 ? 15.556 8.598 5.885 1.00 98.00 173 LEU A O 1
ATOM 1363 N N . SER A 1 174 ? 15.270 7.089 7.526 1.00 97.94 174 SER A N 1
ATOM 1364 C CA . SER A 1 174 ? 16.301 6.174 7.021 1.00 97.94 174 SER A CA 1
ATOM 1365 C C . SER A 1 174 ? 15.914 5.574 5.672 1.00 97.94 174 SER A C 1
ATOM 1367 O O . SER A 1 174 ? 16.729 5.581 4.757 1.00 97.94 174 SER A O 1
ATOM 1369 N N . GLY A 1 175 ? 14.665 5.126 5.508 1.00 97.69 175 GLY A N 1
ATOM 1370 C CA . GLY A 1 175 ? 14.166 4.598 4.240 1.00 97.69 175 GLY A CA 1
ATOM 1371 C C . GLY A 1 175 ? 14.206 5.632 3.118 1.00 97.69 175 GLY A C 1
ATOM 1372 O O . GLY A 1 175 ? 14.673 5.328 2.024 1.00 97.69 175 GLY A O 1
ATOM 1373 N N . LEU A 1 176 ? 13.783 6.870 3.396 1.00 97.88 176 LEU A N 1
ATOM 1374 C CA . LEU A 1 176 ? 13.851 7.961 2.425 1.00 97.88 176 LEU A CA 1
ATOM 1375 C C . LEU A 1 176 ? 15.297 8.318 2.060 1.00 97.88 176 LEU A C 1
ATOM 1377 O O . LEU A 1 176 ? 15.595 8.495 0.882 1.00 97.88 176 LEU A O 1
ATOM 1381 N N . GLY A 1 177 ? 16.191 8.391 3.050 1.00 97.62 177 GLY A N 1
ATOM 1382 C CA . GLY A 1 177 ? 17.614 8.640 2.825 1.00 97.62 177 GLY A CA 1
ATOM 1383 C C . GLY A 1 177 ? 18.259 7.552 1.968 1.00 97.62 177 GLY A C 1
ATOM 1384 O O . GLY A 1 177 ? 18.966 7.872 1.017 1.00 97.62 177 GLY A O 1
ATOM 1385 N N . ILE A 1 178 ? 17.955 6.279 2.243 1.00 97.69 178 ILE A N 1
ATOM 1386 C CA . ILE A 1 178 ? 18.440 5.142 1.449 1.00 97.69 178 ILE A CA 1
ATOM 1387 C C . ILE A 1 178 ? 17.992 5.264 -0.009 1.00 97.69 178 ILE A C 1
ATOM 1389 O O . ILE A 1 178 ? 18.824 5.119 -0.893 1.00 97.69 178 ILE A O 1
ATOM 1393 N N . LEU A 1 179 ? 16.723 5.581 -0.280 1.00 97.06 179 LEU A N 1
ATOM 1394 C CA . LEU A 1 179 ? 16.251 5.727 -1.663 1.00 97.06 179 LEU A CA 1
ATOM 1395 C C . LEU A 1 179 ? 16.842 6.958 -2.360 1.00 97.06 179 LEU A C 1
ATOM 1397 O O . LEU A 1 179 ? 17.131 6.906 -3.550 1.00 97.06 179 LEU A O 1
ATOM 1401 N N . TYR A 1 180 ? 17.016 8.070 -1.641 1.00 97.06 180 TYR A N 1
ATOM 1402 C CA . TYR A 1 180 ? 17.512 9.315 -2.230 1.00 97.06 180 TYR A CA 1
ATOM 1403 C C . TYR A 1 180 ? 18.998 9.239 -2.592 1.00 97.06 180 TYR A C 1
ATOM 1405 O O . TYR A 1 180 ? 19.380 9.660 -3.680 1.00 97.06 180 TYR A O 1
ATOM 1413 N N . TYR A 1 181 ? 19.826 8.709 -1.686 1.00 96.00 181 TYR A N 1
ATOM 1414 C CA . TYR A 1 181 ? 21.271 8.586 -1.896 1.00 96.00 181 TYR A CA 1
ATOM 1415 C C . TYR A 1 181 ? 21.674 7.286 -2.598 1.00 96.00 181 TYR A C 1
ATOM 1417 O O . TYR A 1 181 ? 22.734 7.244 -3.212 1.00 96.00 181 TYR A O 1
ATOM 1425 N N . GLY A 1 182 ? 20.865 6.233 -2.468 1.00 92.25 182 GLY A N 1
ATOM 1426 C CA . GLY A 1 182 ? 21.140 4.912 -3.028 1.00 92.25 182 GLY A CA 1
ATOM 1427 C C . GLY A 1 182 ? 20.585 4.698 -4.430 1.00 92.25 182 GLY A C 1
ATOM 1428 O O . GLY A 1 182 ? 21.283 4.119 -5.252 1.00 92.25 182 GLY A O 1
ATOM 1429 N N . ASP A 1 183 ? 19.370 5.186 -4.703 1.00 92.56 183 ASP A N 1
ATOM 1430 C CA . ASP A 1 183 ? 18.705 4.997 -5.995 1.00 92.56 183 ASP A CA 1
ATOM 1431 C C . ASP A 1 183 ? 18.665 6.306 -6.787 1.00 92.56 183 ASP A C 1
ATOM 1433 O O . ASP A 1 183 ? 19.516 6.573 -7.632 1.00 92.56 183 ASP A O 1
ATOM 1437 N N . ASN A 1 184 ? 17.646 7.133 -6.544 1.00 95.38 184 ASN A N 1
ATOM 1438 C CA . ASN A 1 184 ? 17.467 8.418 -7.205 1.00 95.38 184 ASN A CA 1
ATOM 1439 C C . ASN A 1 184 ? 16.386 9.271 -6.528 1.00 95.38 184 ASN A C 1
ATOM 1441 O O . ASN A 1 184 ? 15.499 8.789 -5.814 1.00 95.38 184 ASN A O 1
ATOM 1445 N N . GLY A 1 185 ? 16.419 10.573 -6.828 1.00 95.81 185 GLY A N 1
ATOM 1446 C CA . GLY A 1 185 ? 15.452 11.542 -6.311 1.00 95.81 185 GLY A CA 1
ATOM 1447 C C . GLY A 1 185 ? 14.004 11.262 -6.730 1.00 95.81 185 GLY A C 1
ATOM 1448 O O . GLY A 1 185 ? 13.087 11.554 -5.962 1.00 95.81 185 GLY A O 1
ATOM 1449 N N . LEU A 1 186 ? 13.781 10.651 -7.900 1.00 96.44 186 LEU A N 1
ATOM 1450 C CA . LEU A 1 186 ? 12.440 10.299 -8.379 1.00 96.44 186 LEU A CA 1
ATOM 1451 C C . LEU A 1 186 ? 11.803 9.210 -7.505 1.00 96.44 186 LEU A C 1
ATOM 1453 O O . LEU A 1 186 ? 10.670 9.361 -7.049 1.00 96.44 186 LEU A O 1
ATOM 1457 N N . THR A 1 187 ? 12.547 8.145 -7.215 1.00 96.62 187 THR A N 1
ATOM 1458 C CA . THR A 1 187 ? 12.112 7.025 -6.368 1.00 96.62 187 THR A CA 1
ATOM 1459 C C . THR A 1 187 ? 11.872 7.481 -4.935 1.00 96.62 187 THR A C 1
ATOM 1461 O O . THR A 1 187 ? 10.843 7.150 -4.342 1.00 96.62 187 THR A O 1
ATOM 1464 N N . ALA A 1 188 ? 12.772 8.305 -4.394 1.00 97.38 188 ALA A N 1
ATOM 1465 C CA . ALA A 1 188 ? 12.594 8.922 -3.085 1.00 97.38 188 ALA A CA 1
ATOM 1466 C C . ALA A 1 188 ? 11.343 9.817 -3.038 1.00 97.38 188 ALA A C 1
ATOM 1468 O O . ALA A 1 188 ? 10.552 9.724 -2.098 1.00 97.38 188 ALA A O 1
ATOM 1469 N N . GLY A 1 189 ? 11.119 10.632 -4.074 1.00 97.56 189 GLY A N 1
ATOM 1470 C CA . GLY A 1 189 ? 9.932 11.474 -4.212 1.00 97.56 189 GLY A CA 1
ATOM 1471 C C . GLY A 1 189 ? 8.635 10.664 -4.255 1.00 97.56 189 GLY A C 1
ATOM 1472 O O . GLY A 1 189 ? 7.696 10.973 -3.521 1.00 97.56 189 GLY A O 1
ATOM 1473 N N . LEU A 1 190 ? 8.598 9.581 -5.040 1.00 97.12 190 LEU A N 1
ATOM 1474 C CA . LEU A 1 190 ? 7.469 8.646 -5.080 1.00 97.12 190 LEU A CA 1
ATOM 1475 C C . LEU A 1 190 ? 7.237 7.975 -3.721 1.00 97.12 190 LEU A C 1
ATOM 1477 O O . LEU A 1 190 ? 6.095 7.879 -3.272 1.00 97.12 190 LEU A O 1
ATOM 1481 N N . GLY A 1 191 ? 8.303 7.549 -3.043 1.00 97.25 191 GLY A N 1
ATOM 1482 C CA . GLY A 1 191 ? 8.232 6.947 -1.714 1.00 97.25 191 GLY A CA 1
ATOM 1483 C C . GLY A 1 191 ? 7.676 7.903 -0.657 1.00 97.25 191 GLY A C 1
ATOM 1484 O O . GLY A 1 191 ? 6.778 7.530 0.102 1.00 97.25 191 GLY A O 1
ATOM 1485 N N . LEU A 1 192 ? 8.152 9.150 -0.639 1.00 97.75 192 LEU A N 1
ATOM 1486 C CA . LEU A 1 192 ? 7.653 10.195 0.256 1.00 97.75 192 LEU A CA 1
ATOM 1487 C C . LEU A 1 192 ? 6.194 10.549 -0.050 1.00 97.75 192 LEU A C 1
ATOM 1489 O O . LEU A 1 192 ? 5.371 10.618 0.866 1.00 97.75 192 LEU A O 1
ATOM 1493 N N . ALA A 1 193 ? 5.856 10.728 -1.329 1.00 97.44 193 ALA A N 1
ATOM 1494 C CA . ALA A 1 193 ? 4.488 10.983 -1.757 1.00 97.44 193 ALA A CA 1
ATOM 1495 C C . ALA A 1 193 ? 3.557 9.842 -1.331 1.00 97.44 193 ALA A C 1
ATOM 1497 O O . ALA A 1 193 ? 2.477 10.103 -0.809 1.00 97.44 193 ALA A O 1
ATOM 1498 N N . ASN A 1 194 ? 3.991 8.585 -1.468 1.00 97.56 194 ASN A N 1
ATOM 1499 C CA . ASN A 1 194 ? 3.217 7.422 -1.043 1.00 97.56 194 ASN A CA 1
ATOM 1500 C C . ASN A 1 194 ? 3.034 7.364 0.479 1.00 97.56 194 ASN A C 1
ATOM 1502 O O . ASN A 1 194 ? 1.941 7.064 0.962 1.00 97.56 194 ASN A O 1
ATOM 1506 N N . LEU A 1 195 ? 4.082 7.688 1.245 1.00 97.06 195 LEU A N 1
ATOM 1507 C CA . LEU A 1 195 ? 4.011 7.772 2.702 1.00 97.06 195 LEU A CA 1
ATOM 1508 C C . LEU A 1 195 ? 2.949 8.792 3.132 1.00 97.06 195 LEU A C 1
ATOM 1510 O O . LEU A 1 195 ? 2.063 8.444 3.911 1.00 97.06 195 LEU A O 1
ATOM 1514 N N . ILE A 1 196 ? 2.996 10.010 2.581 1.00 97.00 196 ILE A N 1
ATOM 1515 C CA . ILE A 1 196 ? 2.031 11.085 2.867 1.00 97.00 196 ILE A CA 1
ATOM 1516 C C . ILE A 1 196 ? 0.623 10.699 2.399 1.00 97.00 196 ILE A C 1
ATOM 1518 O O . ILE A 1 196 ? -0.350 10.867 3.137 1.00 97.00 196 ILE A O 1
ATOM 1522 N N . LEU A 1 197 ? 0.497 10.148 1.190 1.00 96.44 197 LEU A N 1
ATOM 1523 C CA . LEU A 1 197 ? -0.776 9.703 0.627 1.00 96.44 197 LEU A CA 1
ATOM 1524 C C . LEU A 1 197 ? -1.433 8.648 1.521 1.00 96.44 197 LEU A C 1
ATOM 1526 O O . LEU A 1 197 ? -2.633 8.718 1.779 1.00 96.44 197 LEU A O 1
ATOM 1530 N N . TYR A 1 198 ? -0.662 7.693 2.037 1.00 96.06 198 TYR A N 1
ATOM 1531 C CA . TYR A 1 198 ? -1.188 6.645 2.902 1.00 96.06 198 TYR A CA 1
ATOM 1532 C C . TYR A 1 198 ? -1.595 7.168 4.284 1.00 96.06 198 TYR A C 1
ATOM 1534 O O . TYR A 1 198 ? -2.696 6.876 4.766 1.00 96.06 198 TYR A O 1
ATOM 1542 N N . THR A 1 199 ? -0.722 7.933 4.941 1.00 94.38 199 THR A N 1
ATOM 1543 C CA . THR A 1 199 ? -0.910 8.337 6.341 1.00 94.38 199 THR A CA 1
ATOM 1544 C C . THR A 1 199 ? -1.843 9.535 6.483 1.00 94.38 199 THR A C 1
ATOM 1546 O O . THR A 1 199 ? -2.771 9.483 7.287 1.00 94.38 199 THR A O 1
ATOM 1549 N N . SER A 1 200 ? -1.657 10.576 5.672 1.00 94.25 200 SER A N 1
ATOM 1550 C CA . SER A 1 200 ? -2.368 11.851 5.811 1.00 94.25 200 SER A CA 1
ATOM 1551 C C . SER A 1 200 ? -3.654 11.925 4.995 1.00 94.25 200 SER A C 1
ATOM 1553 O O . SER A 1 200 ? -4.572 12.637 5.389 1.00 94.25 200 SER A O 1
ATOM 1555 N N . ILE A 1 201 ? -3.751 11.207 3.871 1.00 94.94 201 ILE A N 1
ATOM 1556 C CA . ILE A 1 201 ? -4.927 11.274 2.987 1.00 94.94 201 ILE A CA 1
ATOM 1557 C C . ILE A 1 201 ? -5.784 10.018 3.146 1.00 94.94 201 ILE A C 1
ATOM 1559 O O . ILE A 1 201 ? -6.921 10.093 3.605 1.00 94.94 201 ILE A O 1
ATOM 1563 N N . TYR A 1 202 ? -5.251 8.844 2.812 1.00 94.69 202 TYR A N 1
ATOM 1564 C CA . TYR A 1 202 ? -6.013 7.596 2.794 1.00 94.69 202 TYR A CA 1
ATOM 1565 C C . TYR A 1 202 ? -6.545 7.199 4.176 1.00 94.69 202 TYR A C 1
ATOM 1567 O O . TYR A 1 202 ? -7.731 6.888 4.310 1.00 94.69 202 TYR A O 1
ATOM 1575 N N . THR A 1 203 ? -5.698 7.219 5.210 1.00 92.69 203 THR A N 1
ATOM 1576 C CA . THR A 1 203 ? -6.079 6.789 6.567 1.00 92.69 203 THR A CA 1
ATOM 1577 C C . THR A 1 203 ? -7.288 7.558 7.127 1.00 92.69 203 THR A C 1
ATOM 1579 O O . THR A 1 203 ? -8.257 6.897 7.518 1.00 92.69 203 THR A O 1
ATOM 1582 N N . PRO A 1 204 ? -7.332 8.908 7.123 1.00 92.75 204 PRO A N 1
ATOM 1583 C CA . PRO A 1 204 ? -8.532 9.634 7.545 1.00 92.75 204 PRO A CA 1
ATOM 1584 C C . PRO A 1 204 ? -9.700 9.484 6.561 1.00 92.75 204 PRO A C 1
ATOM 1586 O O . PRO A 1 204 ? -10.857 9.408 6.988 1.00 92.75 204 PRO A O 1
ATOM 1589 N N . LEU A 1 205 ? -9.436 9.367 5.253 1.00 93.06 205 LEU A N 1
ATOM 1590 C CA . LEU A 1 205 ? -10.486 9.259 4.235 1.00 93.06 205 LEU A CA 1
ATOM 1591 C C . LEU A 1 205 ? -11.393 8.041 4.440 1.00 93.06 205 LEU A C 1
ATOM 1593 O O . LEU A 1 205 ? -12.585 8.126 4.144 1.00 93.06 205 LEU A O 1
ATOM 1597 N N . LYS A 1 206 ? -10.884 6.954 5.042 1.00 92.06 206 LYS A N 1
ATOM 1598 C CA . LYS A 1 206 ? -11.683 5.779 5.452 1.00 92.06 206 LYS A CA 1
ATOM 1599 C C . LYS A 1 206 ? -12.916 6.138 6.302 1.00 92.06 206 LYS A C 1
ATOM 1601 O O . LYS A 1 206 ? -13.879 5.369 6.353 1.00 92.06 206 LYS A O 1
ATOM 1606 N N . ARG A 1 207 ? -12.899 7.282 6.995 1.00 90.31 207 ARG A N 1
ATOM 1607 C CA . ARG A 1 207 ? -14.004 7.787 7.831 1.00 90.31 207 ARG A CA 1
ATOM 1608 C C . ARG A 1 207 ? -14.915 8.770 7.115 1.00 90.31 207 ARG A C 1
ATOM 1610 O O . ARG A 1 207 ? -16.078 8.892 7.482 1.00 90.31 207 ARG A O 1
ATOM 1617 N N . ILE A 1 208 ? -14.385 9.479 6.128 1.00 92.00 208 ILE A N 1
ATOM 1618 C CA . ILE A 1 208 ? -15.048 10.638 5.532 1.00 92.00 208 ILE A CA 1
ATOM 1619 C C . ILE A 1 208 ? -15.849 10.213 4.302 1.00 92.00 208 ILE A C 1
ATOM 1621 O O . ILE A 1 208 ? -17.014 10.593 4.165 1.00 92.00 208 ILE A O 1
ATOM 1625 N N . SER A 1 209 ? -15.256 9.390 3.432 1.00 94.00 209 SER A N 1
ATOM 1626 C CA . SER A 1 209 ? -15.814 9.097 2.113 1.00 94.00 209 SER A CA 1
ATOM 1627 C C . SER A 1 209 ? -15.503 7.683 1.627 1.00 94.00 209 SER A C 1
ATOM 1629 O O . SER A 1 209 ? -14.489 7.082 1.984 1.00 94.00 209 SER A O 1
ATOM 1631 N N . ILE A 1 210 ? -16.358 7.190 0.730 1.00 92.62 210 ILE A N 1
ATOM 1632 C CA . ILE A 1 210 ? -16.184 5.938 -0.019 1.00 92.62 210 ILE A CA 1
ATOM 1633 C C . ILE A 1 210 ? -14.937 6.015 -0.924 1.00 92.62 210 ILE A C 1
ATOM 1635 O O . ILE A 1 210 ? -14.328 4.992 -1.233 1.00 92.62 210 ILE A O 1
ATOM 1639 N N . LEU A 1 211 ? -14.485 7.232 -1.267 1.00 93.12 211 LEU A N 1
ATOM 1640 C CA . LEU A 1 211 ? -13.273 7.489 -2.057 1.00 93.12 211 LEU A CA 1
ATOM 1641 C C . LEU A 1 211 ? -11.994 6.872 -1.469 1.00 93.12 211 LEU A C 1
ATOM 1643 O O . LEU A 1 211 ? -11.011 6.717 -2.190 1.00 93.12 211 LEU A O 1
ATOM 1647 N N . ASN A 1 212 ? -12.009 6.459 -0.197 1.00 92.81 212 ASN A N 1
ATOM 1648 C CA . ASN A 1 212 ? -10.896 5.745 0.423 1.00 92.81 212 ASN A CA 1
ATOM 1649 C C . ASN A 1 212 ? -10.421 4.543 -0.402 1.00 92.81 212 ASN A C 1
ATOM 1651 O O . ASN A 1 212 ? -9.221 4.306 -0.456 1.00 92.81 212 ASN A O 1
ATOM 1655 N N . THR A 1 213 ? -11.324 3.818 -1.071 1.00 92.38 213 THR A N 1
ATOM 1656 C CA . THR A 1 213 ? -10.943 2.611 -1.813 1.00 92.38 213 THR A CA 1
ATOM 1657 C C . THR A 1 213 ? -10.104 2.976 -3.035 1.00 92.38 213 THR A C 1
ATOM 1659 O O . THR A 1 213 ? -9.044 2.398 -3.225 1.00 92.38 213 THR A O 1
ATOM 1662 N N . TRP A 1 214 ? -10.495 4.010 -3.786 1.00 95.38 214 TRP A N 1
ATOM 1663 C CA . TRP A 1 214 ? -9.732 4.492 -4.941 1.00 95.38 214 TRP A CA 1
ATOM 1664 C C . TRP A 1 214 ? -8.380 5.078 -4.542 1.00 95.38 214 TRP A C 1
ATOM 1666 O O . TRP A 1 214 ? -7.375 4.758 -5.168 1.00 95.38 214 TRP A O 1
ATOM 1676 N N . VAL A 1 215 ? -8.337 5.902 -3.490 1.00 96.19 215 VAL A N 1
ATOM 1677 C CA . VAL A 1 215 ? -7.073 6.478 -3.002 1.00 96.19 215 VAL A CA 1
ATOM 1678 C C . VAL A 1 215 ? -6.154 5.383 -2.453 1.00 96.19 215 VAL A C 1
ATOM 1680 O O . VAL A 1 215 ? -4.961 5.382 -2.740 1.00 96.19 215 VAL A O 1
ATOM 1683 N N . GLY A 1 216 ? -6.707 4.409 -1.727 1.00 94.31 216 GLY A N 1
ATOM 1684 C CA . GLY A 1 216 ? -5.971 3.231 -1.267 1.00 94.31 216 GLY A CA 1
ATOM 1685 C C . GLY A 1 216 ? -5.398 2.415 -2.427 1.00 94.31 216 GLY A C 1
ATOM 1686 O O . GLY A 1 216 ? -4.253 1.975 -2.351 1.00 94.31 216 GLY A O 1
ATOM 1687 N N . SER A 1 217 ? -6.141 2.295 -3.531 1.00 95.00 217 SER A N 1
ATOM 1688 C CA . SER A 1 217 ? -5.653 1.643 -4.746 1.00 95.00 217 SER A CA 1
ATOM 1689 C C . SER A 1 217 ? -4.463 2.358 -5.377 1.00 95.00 217 SER A C 1
ATOM 1691 O O . SER A 1 217 ? -3.540 1.680 -5.828 1.00 95.00 217 SER A O 1
ATOM 1693 N N . ILE A 1 218 ? -4.429 3.698 -5.347 1.00 96.69 218 ILE A N 1
ATOM 1694 C CA . ILE A 1 218 ? -3.269 4.483 -5.806 1.00 96.69 218 ILE A CA 1
ATOM 1695 C C . ILE A 1 218 ? -2.042 4.173 -4.943 1.00 96.69 218 ILE A C 1
ATOM 1697 O O . ILE A 1 218 ? -0.979 3.897 -5.490 1.00 96.69 218 ILE A O 1
ATOM 1701 N N . VAL A 1 219 ? -2.189 4.135 -3.612 1.00 96.19 219 VAL A N 1
ATOM 1702 C CA . VAL A 1 219 ? -1.081 3.788 -2.698 1.00 96.19 219 VAL A CA 1
ATOM 1703 C C . VAL A 1 219 ? -0.458 2.445 -3.078 1.00 96.19 219 VAL A C 1
ATOM 1705 O O . VAL A 1 219 ? 0.762 2.323 -3.147 1.00 96.19 219 VAL A O 1
ATOM 1708 N N . GLY A 1 220 ? -1.281 1.426 -3.338 1.00 94.38 220 GLY A N 1
ATOM 1709 C CA . GLY A 1 220 ? -0.782 0.100 -3.712 1.00 94.38 220 GLY A CA 1
ATOM 1710 C C . GLY A 1 220 ? -0.233 0.004 -5.142 1.00 94.38 220 GLY A C 1
ATOM 1711 O O . GLY A 1 220 ? 0.425 -0.981 -5.463 1.00 94.38 220 GLY A O 1
ATOM 1712 N N . ALA A 1 221 ? -0.474 1.006 -5.992 1.00 96.44 221 ALA A N 1
ATOM 1713 C CA . ALA A 1 221 ? 0.032 1.070 -7.364 1.00 96.44 221 ALA A CA 1
ATOM 1714 C C . ALA A 1 221 ? 1.404 1.758 -7.479 1.00 96.44 221 ALA A C 1
ATOM 1716 O O . ALA A 1 221 ? 2.095 1.581 -8.478 1.00 96.44 221 ALA A O 1
ATOM 1717 N N . ILE A 1 222 ? 1.815 2.525 -6.464 1.00 96.94 222 ILE A N 1
ATOM 1718 C CA . ILE A 1 222 ? 3.096 3.248 -6.449 1.00 96.94 222 ILE A CA 1
ATOM 1719 C C . ILE A 1 222 ? 4.333 2.335 -6.286 1.00 96.94 222 ILE A C 1
ATOM 1721 O O . ILE A 1 222 ? 5.323 2.599 -6.963 1.00 96.94 222 ILE A O 1
ATOM 1725 N N . PRO A 1 223 ? 4.346 1.265 -5.465 1.00 96.56 223 PRO A N 1
ATOM 1726 C CA . PRO A 1 223 ? 5.550 0.451 -5.262 1.00 96.56 223 PRO A CA 1
ATOM 1727 C C . PRO A 1 223 ? 6.173 -0.135 -6.547 1.00 96.56 223 PRO A C 1
ATOM 1729 O O . PRO A 1 223 ? 7.391 -0.042 -6.689 1.00 96.56 223 PRO A O 1
ATOM 1732 N N . PRO A 1 224 ? 5.406 -0.660 -7.525 1.00 96.38 224 PRO A N 1
ATOM 1733 C CA . PRO A 1 224 ? 5.955 -1.023 -8.837 1.00 96.38 224 PRO A CA 1
ATOM 1734 C C . PRO A 1 224 ? 6.610 0.146 -9.578 1.00 96.38 224 PRO A C 1
ATOM 1736 O O . PRO A 1 224 ? 7.657 -0.036 -10.193 1.00 96.38 224 PRO A O 1
ATOM 1739 N N . LEU A 1 225 ? 6.020 1.347 -9.511 1.00 97.00 225 LEU A N 1
ATOM 1740 C CA . LEU A 1 225 ? 6.596 2.551 -10.120 1.00 97.00 225 LEU A CA 1
ATOM 1741 C C . LEU A 1 225 ? 7.897 2.954 -9.434 1.00 97.00 225 LEU A C 1
ATOM 1743 O O . LEU A 1 225 ? 8.831 3.348 -10.117 1.00 97.00 225 LEU A O 1
ATOM 1747 N N . MET A 1 226 ? 7.969 2.828 -8.106 1.00 97.12 226 MET A N 1
ATOM 1748 C CA . MET A 1 226 ? 9.204 3.045 -7.351 1.00 97.12 226 MET A CA 1
ATOM 1749 C C . MET A 1 226 ? 10.296 2.071 -7.796 1.00 97.12 226 MET A C 1
ATOM 1751 O O . MET A 1 226 ? 11.412 2.497 -8.048 1.00 97.12 226 MET A O 1
ATOM 1755 N N . GLY A 1 227 ? 9.972 0.784 -7.948 1.00 96.56 227 GLY A N 1
ATOM 1756 C CA . GLY A 1 227 ? 10.925 -0.211 -8.438 1.00 96.56 227 GLY A CA 1
ATOM 1757 C C . GLY A 1 227 ? 11.427 0.084 -9.849 1.00 96.56 227 GLY A C 1
ATOM 1758 O O . GLY A 1 227 ? 12.629 0.074 -10.095 1.00 96.56 227 GLY A O 1
ATOM 1759 N N . TRP A 1 228 ? 10.512 0.406 -10.766 1.00 96.75 228 TRP A N 1
ATOM 1760 C CA . TRP A 1 228 ? 10.871 0.780 -12.135 1.00 96.75 228 TRP A CA 1
ATOM 1761 C C . TRP A 1 228 ? 11.746 2.039 -12.161 1.00 96.75 228 TRP A C 1
ATOM 1763 O O . TRP A 1 228 ? 12.770 2.076 -12.842 1.00 96.75 228 TRP A O 1
ATOM 1773 N N . ALA A 1 229 ? 11.357 3.070 -11.406 1.00 96.56 229 ALA A N 1
ATOM 1774 C CA . ALA A 1 229 ? 12.098 4.321 -11.307 1.00 96.56 229 ALA A CA 1
ATOM 1775 C C . ALA A 1 229 ? 13.481 4.122 -10.678 1.00 96.56 229 ALA A C 1
ATOM 1777 O O . ALA A 1 229 ? 14.424 4.777 -11.111 1.00 96.56 229 ALA A O 1
ATOM 1778 N N . ALA A 1 230 ? 13.633 3.208 -9.717 1.00 96.12 230 ALA A N 1
ATOM 1779 C CA . ALA A 1 230 ? 14.920 2.910 -9.093 1.00 96.12 230 ALA A CA 1
ATOM 1780 C C . ALA A 1 230 ? 15.938 2.373 -10.112 1.00 96.12 230 ALA A C 1
ATOM 1782 O O . ALA A 1 230 ? 17.096 2.769 -10.073 1.00 96.12 230 ALA A O 1
ATOM 1783 N N . CYS A 1 231 ? 15.495 1.543 -11.063 1.00 95.44 231 CYS A N 1
ATOM 1784 C CA . CYS A 1 231 ? 16.357 0.985 -12.107 1.00 95.44 231 CYS A CA 1
ATOM 1785 C C . CYS A 1 231 ? 16.564 1.945 -13.296 1.00 95.44 231 CYS A C 1
ATOM 1787 O O . CYS A 1 231 ? 17.688 2.171 -13.732 1.00 95.44 231 CYS A O 1
ATOM 1789 N N . ALA A 1 232 ? 15.486 2.536 -13.827 1.00 93.62 232 ALA A N 1
ATOM 1790 C CA . ALA A 1 232 ? 15.522 3.295 -15.085 1.00 93.62 232 ALA A CA 1
ATOM 1791 C C . ALA A 1 232 ? 15.603 4.825 -14.920 1.00 93.62 232 ALA A C 1
ATOM 1793 O O . ALA A 1 232 ? 15.601 5.543 -15.924 1.00 93.62 232 ALA A O 1
ATOM 1794 N N . ASN A 1 233 ? 15.585 5.340 -13.683 1.00 94.06 233 ASN A N 1
ATOM 1795 C CA . ASN A 1 233 ? 15.532 6.772 -13.338 1.00 94.06 233 ASN A CA 1
ATOM 1796 C C . ASN A 1 233 ? 14.462 7.578 -14.115 1.00 94.06 233 ASN A C 1
ATOM 1798 O O . ASN A 1 233 ? 14.595 8.770 -14.385 1.00 94.06 233 ASN A O 1
ATOM 1802 N N . SER A 1 234 ? 13.397 6.900 -14.529 1.00 93.94 234 SER A N 1
ATOM 1803 C CA . SER A 1 234 ? 12.290 7.415 -15.332 1.00 93.94 234 SER A CA 1
ATOM 1804 C C . SER A 1 234 ? 11.099 6.478 -15.156 1.00 93.94 234 SER A C 1
ATOM 1806 O O . SER A 1 234 ? 11.267 5.365 -14.663 1.00 93.94 234 SER A O 1
ATOM 1808 N N . ILE A 1 235 ? 9.892 6.894 -15.541 1.00 92.88 235 ILE A N 1
ATOM 1809 C CA . ILE A 1 235 ? 8.713 6.017 -15.517 1.00 92.88 235 ILE A CA 1
ATOM 1810 C C . ILE A 1 235 ? 8.304 5.722 -16.954 1.00 92.88 235 ILE A C 1
ATOM 1812 O O . ILE A 1 235 ? 7.811 6.601 -17.660 1.00 92.88 235 ILE A O 1
ATOM 1816 N N . GLY A 1 236 ? 8.512 4.479 -17.378 1.00 90.12 236 GLY A N 1
ATOM 1817 C CA . GLY A 1 236 ? 8.144 4.013 -18.710 1.00 90.12 236 GLY A CA 1
ATOM 1818 C C . GLY A 1 236 ? 6.725 3.432 -18.777 1.00 90.12 236 GLY A C 1
ATOM 1819 O O . GLY A 1 236 ? 6.075 3.234 -17.743 1.00 90.12 236 GLY A O 1
ATOM 1820 N N . PRO A 1 237 ? 6.250 3.087 -19.987 1.00 89.81 237 PRO A N 1
ATOM 1821 C CA . PRO A 1 237 ? 4.946 2.452 -20.191 1.00 89.81 237 PRO A CA 1
ATOM 1822 C C . PRO A 1 237 ? 4.767 1.154 -19.392 1.00 89.81 237 PRO A C 1
ATOM 1824 O O . PRO A 1 237 ? 3.682 0.900 -18.873 1.00 89.81 237 PRO A O 1
ATOM 1827 N N . GLY A 1 238 ? 5.832 0.358 -19.225 1.00 89.56 238 GLY A N 1
ATOM 1828 C CA . GLY A 1 238 ? 5.773 -0.878 -18.440 1.00 89.56 238 GLY A CA 1
ATOM 1829 C C . GLY A 1 238 ? 5.583 -0.662 -16.942 1.00 89.56 238 GLY A C 1
ATOM 1830 O O . GLY A 1 238 ? 4.798 -1.381 -16.320 1.00 89.56 238 GLY A O 1
ATOM 1831 N N . GLY A 1 239 ? 6.189 0.387 -16.380 1.00 92.12 239 GLY A N 1
ATOM 1832 C CA . GLY A 1 239 ? 5.938 0.794 -15.000 1.00 92.12 239 GLY A CA 1
ATOM 1833 C C . GLY A 1 239 ? 4.469 1.169 -14.798 1.00 92.12 239 GLY A C 1
ATOM 1834 O O . GLY A 1 239 ? 3.813 0.656 -13.888 1.00 92.12 239 GLY A O 1
ATOM 1835 N N . TRP A 1 240 ? 3.921 1.997 -15.694 1.00 94.75 240 TRP A N 1
ATOM 1836 C CA . TRP A 1 240 ? 2.505 2.378 -15.668 1.00 94.75 240 TRP A CA 1
ATOM 1837 C C . TRP A 1 240 ? 1.564 1.188 -15.831 1.00 94.75 240 TRP A C 1
ATOM 1839 O O . TRP A 1 240 ? 0.547 1.128 -15.141 1.00 94.75 240 TRP A O 1
ATOM 1849 N N . LEU A 1 241 ? 1.906 0.218 -16.681 1.00 94.19 241 LEU A N 1
ATOM 1850 C CA . LEU A 1 241 ? 1.110 -0.992 -16.848 1.00 94.19 241 LEU A CA 1
ATOM 1851 C C . LEU A 1 241 ? 1.073 -1.829 -15.561 1.00 94.19 241 LEU A C 1
ATOM 1853 O O . LEU A 1 241 ? -0.008 -2.219 -15.120 1.00 94.19 241 LEU A O 1
ATOM 1857 N N . MET A 1 242 ? 2.226 -2.074 -14.925 1.00 92.75 242 MET A N 1
ATOM 1858 C CA . MET A 1 242 ? 2.293 -2.807 -13.652 1.00 92.75 242 MET A CA 1
ATOM 1859 C C . MET A 1 242 ? 1.500 -2.092 -12.553 1.00 92.75 242 MET A C 1
ATOM 1861 O O . MET A 1 242 ? 0.743 -2.725 -11.812 1.00 92.75 242 MET A O 1
ATOM 1865 N N . ALA A 1 243 ? 1.625 -0.765 -12.484 1.00 95.69 243 ALA A N 1
ATOM 1866 C CA . ALA A 1 243 ? 0.866 0.067 -11.562 1.00 95.69 243 ALA A CA 1
ATOM 1867 C C . ALA A 1 243 ? -0.644 -0.021 -11.822 1.00 95.69 243 ALA A C 1
ATOM 1869 O O . ALA A 1 243 ? -1.413 -0.219 -10.884 1.00 95.69 243 ALA A O 1
ATOM 1870 N N . ALA A 1 244 ? -1.083 0.060 -13.080 1.00 95.62 244 ALA A N 1
ATOM 1871 C CA . ALA A 1 244 ? -2.492 -0.033 -13.465 1.00 95.62 244 ALA A CA 1
ATOM 1872 C C . ALA A 1 244 ? -3.092 -1.421 -13.184 1.00 95.62 244 ALA A C 1
ATOM 1874 O O . ALA A 1 244 ? -4.245 -1.528 -12.745 1.00 95.62 244 ALA A O 1
ATOM 1875 N N . LEU A 1 245 ? -2.307 -2.482 -13.392 1.00 94.69 245 LEU A N 1
ATOM 1876 C CA . LEU A 1 245 ? -2.688 -3.851 -13.050 1.00 94.69 245 LEU A CA 1
ATOM 1877 C C . LEU A 1 245 ? -2.879 -4.000 -11.540 1.00 94.69 245 LEU A C 1
ATOM 1879 O O . LEU A 1 245 ? -3.934 -4.462 -11.105 1.00 94.69 245 LEU A O 1
ATOM 1883 N N . LEU A 1 246 ? -1.915 -3.551 -10.731 1.00 95.00 246 LEU A N 1
ATOM 1884 C CA . LEU A 1 246 ? -2.021 -3.609 -9.270 1.00 95.00 246 LEU A CA 1
ATOM 1885 C C . LEU A 1 246 ? -3.097 -2.679 -8.710 1.00 95.00 246 LEU A C 1
ATOM 1887 O O . LEU A 1 246 ? -3.763 -3.033 -7.736 1.00 95.00 246 LEU A O 1
ATOM 1891 N N . TYR A 1 247 ? -3.317 -1.524 -9.333 1.00 96.62 247 TYR A N 1
ATOM 1892 C CA . TYR A 1 247 ? -4.432 -0.634 -9.027 1.00 96.62 247 TYR A CA 1
ATOM 1893 C C . TYR A 1 247 ? -5.768 -1.360 -9.214 1.00 96.62 247 TYR A C 1
ATOM 1895 O O . TYR A 1 247 ? -6.585 -1.420 -8.295 1.00 96.62 247 TYR A O 1
ATOM 1903 N N . SER A 1 248 ? -5.971 -1.963 -10.388 1.00 96.19 248 SER A N 1
ATOM 1904 C CA . SER A 1 248 ? -7.231 -2.623 -10.733 1.00 96.19 248 SER A CA 1
ATOM 1905 C C . SER A 1 248 ? -7.448 -3.909 -9.940 1.00 96.19 248 SER A C 1
ATOM 1907 O O . SER A 1 248 ? -8.562 -4.153 -9.486 1.00 96.19 248 SER A O 1
ATOM 1909 N N . TRP A 1 249 ? -6.394 -4.692 -9.694 1.00 94.31 249 TRP A N 1
ATOM 1910 C CA . TRP A 1 249 ? -6.436 -5.924 -8.898 1.00 94.31 249 TRP A CA 1
ATOM 1911 C C . TRP A 1 249 ? -6.969 -5.716 -7.478 1.00 94.31 249 TRP A C 1
ATOM 1913 O O . TRP A 1 249 ? -7.661 -6.576 -6.925 1.00 94.31 249 TRP A O 1
ATOM 1923 N N . GLN A 1 250 ? -6.686 -4.562 -6.874 1.00 94.00 250 GLN A N 1
ATOM 1924 C CA . GLN A 1 250 ? -7.095 -4.294 -5.500 1.00 94.00 250 GLN A CA 1
ATOM 1925 C C . GLN A 1 250 ? -8.612 -4.246 -5.326 1.00 94.00 250 GLN A C 1
ATOM 1927 O O . GLN A 1 250 ? -9.093 -4.660 -4.276 1.00 94.00 250 GLN A O 1
ATOM 1932 N N . PHE A 1 251 ? -9.373 -3.803 -6.329 1.00 93.88 251 PHE A N 1
ATOM 1933 C CA . PHE A 1 251 ? -10.827 -3.673 -6.218 1.00 93.88 251 PHE A CA 1
ATOM 1934 C C . PHE A 1 251 ? -11.552 -5.007 -6.012 1.00 93.88 251 PHE A C 1
ATOM 1936 O O . PHE A 1 251 ? -12.232 -5.125 -4.993 1.00 93.88 251 PHE A O 1
ATOM 1943 N N . PRO A 1 252 ? -11.438 -6.027 -6.890 1.00 93.44 252 PRO A N 1
ATOM 1944 C CA . PRO A 1 252 ? -12.124 -7.299 -6.674 1.00 93.44 252 PRO A CA 1
ATOM 1945 C C . PRO A 1 252 ? -11.678 -7.975 -5.369 1.00 93.44 252 PRO A C 1
ATOM 1947 O O . PRO A 1 252 ? -12.518 -8.480 -4.625 1.00 93.44 252 PRO A O 1
ATOM 1950 N N . HIS A 1 253 ? -10.386 -7.908 -5.035 1.00 91.81 253 HIS A N 1
ATOM 1951 C CA . HIS A 1 253 ? -9.850 -8.506 -3.813 1.00 91.81 253 HIS A CA 1
ATOM 1952 C C . HIS A 1 253 ? -10.336 -7.794 -2.533 1.00 91.81 253 HIS A C 1
ATOM 1954 O O . HIS A 1 253 ? -10.854 -8.427 -1.608 1.00 91.81 253 HIS A O 1
ATOM 1960 N N . PHE A 1 254 ? -10.204 -6.467 -2.460 1.00 91.88 254 PHE A N 1
ATOM 1961 C CA . PHE A 1 254 ? -10.605 -5.687 -1.287 1.00 91.88 254 PHE A CA 1
ATOM 1962 C C . PHE A 1 254 ? -12.127 -5.624 -1.123 1.00 91.88 254 PHE A C 1
ATOM 1964 O O . PHE A 1 254 ? -12.626 -5.707 0.002 1.00 91.88 254 PHE A O 1
ATOM 1971 N N . ASN A 1 255 ? -12.886 -5.531 -2.217 1.00 91.81 255 ASN A N 1
ATOM 1972 C CA . ASN A 1 255 ? -14.347 -5.523 -2.156 1.00 91.81 255 ASN A CA 1
ATOM 1973 C C . ASN A 1 255 ? -14.886 -6.859 -1.627 1.00 91.81 255 ASN A C 1
ATOM 1975 O O . ASN A 1 255 ? -15.774 -6.853 -0.774 1.00 91.81 255 ASN A O 1
ATOM 1979 N N . ALA A 1 256 ? -14.297 -7.989 -2.034 1.00 90.56 256 ALA A N 1
ATOM 1980 C CA . ALA A 1 256 ? -14.640 -9.299 -1.482 1.00 90.56 256 ALA A CA 1
ATOM 1981 C C . ALA A 1 256 ? -14.319 -9.398 0.022 1.00 90.56 256 ALA A C 1
ATOM 1983 O O . ALA A 1 256 ? -15.157 -9.835 0.811 1.00 90.56 256 ALA A O 1
ATOM 1984 N N . LEU A 1 257 ? -13.140 -8.930 0.451 1.00 90.19 257 LEU A N 1
ATOM 1985 C CA . LEU A 1 257 ? -12.760 -8.926 1.869 1.00 90.19 257 LEU A CA 1
ATOM 1986 C C . LEU A 1 257 ? -13.672 -8.021 2.713 1.00 90.19 257 LEU A C 1
ATOM 1988 O O . LEU A 1 257 ? -14.091 -8.393 3.812 1.00 90.19 257 LEU A O 1
ATOM 1992 N N . SER A 1 258 ? -13.969 -6.821 2.213 1.00 90.38 258 SER A N 1
ATOM 1993 C CA . SER A 1 258 ? -14.754 -5.829 2.948 1.00 90.38 258 SER A CA 1
ATOM 1994 C C . SER A 1 258 ? -16.221 -6.220 3.107 1.00 90.38 258 SER A C 1
ATOM 1996 O O . SER A 1 258 ? -16.850 -5.804 4.081 1.00 90.38 258 SER A O 1
ATOM 1998 N N . TRP A 1 259 ? -16.735 -7.077 2.222 1.00 90.62 259 TRP A N 1
ATOM 1999 C CA . TRP A 1 259 ? -18.063 -7.671 2.344 1.00 90.62 259 TRP A CA 1
ATOM 2000 C C . TRP A 1 259 ? -18.221 -8.474 3.639 1.00 90.62 259 TRP A C 1
ATOM 2002 O O . TRP A 1 259 ? -19.149 -8.234 4.412 1.00 90.62 259 TRP A O 1
ATOM 2012 N N . ASN A 1 260 ? -17.265 -9.360 3.929 1.00 90.75 260 ASN A N 1
ATOM 2013 C CA . ASN A 1 260 ? -17.291 -10.211 5.124 1.00 90.75 260 ASN A CA 1
ATOM 2014 C C . ASN A 1 260 ? -17.085 -9.417 6.425 1.00 90.75 260 ASN A C 1
ATOM 2016 O O . ASN A 1 260 ? -17.554 -9.816 7.487 1.00 90.75 260 ASN A O 1
ATOM 2020 N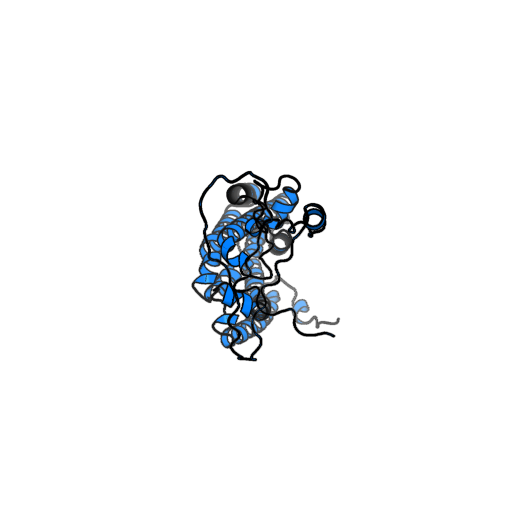 N . LEU A 1 261 ? -16.403 -8.271 6.349 1.00 89.88 261 LEU A N 1
ATOM 2021 C CA . LEU A 1 261 ? -16.093 -7.406 7.495 1.00 89.88 261 LEU A CA 1
ATOM 2022 C C . LEU A 1 261 ? -17.097 -6.258 7.684 1.00 89.88 261 LEU A C 1
ATOM 2024 O O . LEU A 1 261 ? -16.890 -5.388 8.533 1.00 89.88 261 LEU A O 1
ATOM 2028 N N . ARG A 1 262 ? -18.196 -6.239 6.920 1.00 90.81 262 ARG A N 1
ATOM 2029 C CA . ARG A 1 262 ? -19.196 -5.162 6.939 1.00 90.81 262 ARG A CA 1
ATOM 2030 C C . ARG A 1 262 ? -19.742 -4.842 8.345 1.00 90.81 262 ARG A C 1
ATOM 2032 O O . ARG A 1 262 ? -19.789 -3.651 8.659 1.00 90.81 262 ARG A O 1
ATOM 2039 N N . PRO A 1 263 ? -20.091 -5.822 9.210 1.00 91.12 263 PRO A N 1
ATOM 2040 C CA . PRO A 1 263 ? -20.582 -5.530 10.563 1.00 91.12 263 PRO A CA 1
ATOM 2041 C C . PRO A 1 263 ? -19.524 -4.881 11.465 1.00 91.12 263 PRO A C 1
ATOM 2043 O O . PRO A 1 263 ? -19.837 -4.038 12.302 1.00 91.12 263 PRO A O 1
ATOM 2046 N N . ASP A 1 264 ? -18.254 -5.250 11.305 1.00 90.62 264 ASP A N 1
ATOM 2047 C CA . ASP A 1 264 ? -17.152 -4.653 12.067 1.00 90.62 264 ASP A CA 1
ATOM 2048 C C . ASP A 1 264 ? -16.892 -3.220 11.598 1.00 90.62 264 ASP A C 1
ATOM 2050 O O . ASP A 1 264 ? -16.700 -2.324 12.420 1.00 90.62 264 ASP A O 1
ATOM 2054 N N . TYR A 1 265 ? -16.956 -2.980 10.285 1.00 91.38 265 TYR A N 1
ATOM 2055 C CA . TYR A 1 265 ? -16.810 -1.642 9.721 1.00 91.38 265 TYR A CA 1
ATOM 2056 C C . TYR A 1 265 ? -17.937 -0.699 10.132 1.00 91.38 265 TYR A C 1
ATOM 2058 O O . TYR A 1 265 ? -17.651 0.447 10.480 1.00 91.38 265 TYR A O 1
ATOM 2066 N N . SER A 1 266 ? -19.190 -1.162 10.135 1.00 90.38 266 SER A N 1
ATOM 2067 C CA . SER A 1 266 ? -20.318 -0.337 10.573 1.00 90.38 266 SER A CA 1
ATOM 2068 C C . SER A 1 266 ? -20.227 -0.001 12.062 1.00 90.38 266 SER A C 1
ATOM 2070 O O . SER A 1 266 ? -20.450 1.150 12.423 1.00 90.38 266 SER A O 1
ATOM 2072 N N . ARG A 1 267 ? -19.826 -0.961 12.911 1.00 89.38 267 ARG A N 1
ATOM 2073 C CA . ARG A 1 267 ? -19.616 -0.736 14.353 1.00 89.38 267 ARG A CA 1
ATOM 2074 C C . ARG A 1 267 ? -18.513 0.270 14.633 1.00 89.38 267 ARG A C 1
ATOM 2076 O O . ARG A 1 267 ? -18.714 1.180 15.425 1.00 89.38 267 ARG A O 1
ATOM 2083 N N . ALA A 1 268 ? -17.378 0.129 13.953 1.00 88.75 268 ALA A N 1
ATOM 2084 C CA . ALA A 1 268 ? -16.284 1.076 14.092 1.00 88.75 268 ALA A CA 1
ATOM 2085 C C . ALA A 1 268 ? -16.645 2.456 13.513 1.00 88.75 268 ALA A C 1
ATOM 2087 O O . ALA A 1 268 ? -16.073 3.454 13.944 1.00 88.75 268 ALA A O 1
ATOM 2088 N N . GLY A 1 269 ? -17.582 2.537 12.557 1.00 88.62 269 GLY A N 1
ATOM 2089 C CA . GLY A 1 269 ? -18.050 3.762 11.893 1.00 88.62 269 GLY A CA 1
ATOM 2090 C C . GLY A 1 269 ? -17.311 4.102 10.590 1.00 88.62 269 GLY A C 1
ATOM 2091 O O . GLY A 1 269 ? -17.220 5.267 10.206 1.00 88.62 269 GLY A O 1
ATOM 2092 N N . TYR A 1 270 ? -16.723 3.106 9.926 1.00 90.88 270 TYR A N 1
ATOM 2093 C CA . TYR A 1 270 ? -16.032 3.286 8.650 1.00 90.88 270 TYR A CA 1
ATOM 2094 C C . TYR A 1 270 ? -17.017 3.446 7.486 1.00 90.88 270 TYR A C 1
ATOM 2096 O O . TYR A 1 270 ? -17.978 2.686 7.356 1.00 90.88 270 TYR A O 1
ATOM 2104 N N . ARG A 1 271 ? -16.730 4.386 6.578 1.00 89.69 271 ARG A N 1
ATOM 2105 C CA . ARG A 1 271 ? -17.534 4.645 5.372 1.00 89.69 271 ARG A CA 1
ATOM 2106 C C . ARG A 1 271 ? -17.007 3.849 4.180 1.00 89.69 271 ARG A C 1
ATOM 2108 O O . ARG A 1 271 ? -16.551 4.401 3.184 1.00 89.69 271 ARG A O 1
ATOM 2115 N N . MET A 1 272 ? -17.043 2.525 4.306 1.00 91.31 272 MET A N 1
ATOM 2116 C CA . MET A 1 272 ? -16.642 1.609 3.233 1.00 91.31 272 MET A CA 1
ATOM 2117 C C . MET A 1 272 ? -17.769 1.418 2.217 1.00 91.31 272 MET A C 1
ATOM 2119 O O . MET A 1 272 ? -18.950 1.441 2.579 1.00 91.31 272 MET A O 1
ATOM 2123 N N . MET A 1 273 ? -17.407 1.155 0.959 1.00 90.12 273 MET A N 1
ATOM 2124 C CA . MET A 1 273 ? -18.368 0.895 -0.120 1.00 90.12 273 MET A CA 1
ATOM 2125 C C . MET A 1 273 ? -19.286 -0.281 0.213 1.00 90.12 273 MET A C 1
ATOM 2127 O O . MET A 1 273 ? -20.498 -0.163 0.099 1.00 90.12 273 MET A O 1
ATOM 2131 N N . ALA A 1 274 ? -18.732 -1.371 0.754 1.00 89.19 274 ALA A N 1
ATOM 2132 C CA . ALA A 1 274 ? -19.513 -2.528 1.185 1.00 89.19 274 ALA A CA 1
ATOM 2133 C C . ALA A 1 274 ? -20.581 -2.197 2.248 1.00 89.19 274 ALA A C 1
ATOM 2135 O O . ALA A 1 274 ? -21.593 -2.887 2.318 1.00 89.19 274 ALA A O 1
ATOM 2136 N N . VAL A 1 275 ? -20.378 -1.154 3.067 1.00 89.62 275 VAL A N 1
ATOM 2137 C CA . VAL A 1 275 ? -21.339 -0.721 4.098 1.00 89.62 275 VAL A CA 1
ATOM 2138 C C . VAL A 1 275 ? -22.395 0.213 3.510 1.00 89.62 275 VAL A C 1
ATOM 2140 O O . VAL A 1 275 ? -23.584 -0.008 3.744 1.00 89.62 275 VAL A O 1
ATOM 2143 N N . THR A 1 276 ? -21.945 1.227 2.769 1.00 90.81 276 THR A N 1
ATOM 2144 C CA . THR A 1 276 ? -22.739 2.380 2.311 1.00 90.81 276 THR A CA 1
ATOM 2145 C C . THR A 1 276 ? -23.465 2.132 0.989 1.00 90.81 276 THR A C 1
ATOM 2147 O O . THR A 1 276 ? -24.657 2.402 0.907 1.00 90.81 276 THR A O 1
ATOM 2150 N N . ASP A 1 277 ? -22.787 1.566 -0.014 1.00 92.25 277 ASP A N 1
ATOM 2151 C CA . ASP A 1 277 ? -23.362 1.221 -1.321 1.00 92.25 277 ASP A CA 1
ATOM 2152 C C . ASP A 1 277 ? -22.878 -0.169 -1.803 1.00 92.25 277 ASP A C 1
ATOM 2154 O O . ASP A 1 277 ? -21.918 -0.301 -2.578 1.00 92.25 277 ASP A O 1
ATOM 2158 N N . PRO A 1 278 ? -23.559 -1.244 -1.365 1.00 91.56 278 PRO A N 1
ATOM 2159 C CA . PRO A 1 278 ? -23.297 -2.617 -1.801 1.00 91.56 278 PRO A CA 1
ATOM 2160 C C . PRO A 1 278 ? -23.376 -2.833 -3.318 1.00 91.56 278 PRO A C 1
ATOM 2162 O O . PRO A 1 278 ? -22.677 -3.694 -3.860 1.00 91.56 278 PRO A O 1
ATOM 2165 N N . ALA A 1 279 ? -24.238 -2.088 -4.016 1.00 92.69 279 ALA A N 1
ATOM 2166 C CA . ALA A 1 279 ? -24.444 -2.260 -5.448 1.00 92.69 279 ALA A CA 1
ATOM 2167 C C . ALA A 1 279 ? -23.270 -1.668 -6.237 1.00 92.69 279 ALA A C 1
ATOM 2169 O O . ALA A 1 279 ? -22.773 -2.299 -7.174 1.00 92.69 279 ALA A O 1
ATOM 2170 N N . LEU A 1 280 ? -22.777 -0.498 -5.821 1.00 92.62 280 LEU A N 1
ATOM 2171 C CA . LEU A 1 280 ? -21.547 0.082 -6.350 1.00 92.62 280 LEU A CA 1
ATOM 2172 C C . LEU A 1 280 ? -20.350 -0.835 -6.094 1.00 92.62 280 LEU A C 1
ATOM 2174 O O . LEU A 1 280 ? -19.583 -1.070 -7.022 1.00 92.62 280 LEU A O 1
ATOM 2178 N N . CYS A 1 281 ? -20.256 -1.438 -4.903 1.00 92.38 281 CYS A N 1
ATOM 2179 C CA . CYS A 1 281 ? -19.205 -2.404 -4.554 1.00 92.38 281 CYS A CA 1
ATOM 2180 C C . CYS A 1 281 ? -19.099 -3.543 -5.578 1.00 92.38 281 CYS A C 1
ATOM 2182 O O . CYS A 1 281 ? -18.015 -3.830 -6.094 1.00 92.38 281 CYS A O 1
ATOM 2184 N N . ARG A 1 282 ? -20.244 -4.129 -5.950 1.00 92.12 282 ARG A N 1
ATOM 2185 C CA . ARG A 1 282 ? -20.317 -5.192 -6.960 1.00 92.12 282 ARG A CA 1
ATOM 2186 C C . ARG A 1 282 ? -19.958 -4.692 -8.360 1.00 92.12 282 ARG A C 1
ATOM 2188 O O . ARG A 1 282 ? -19.163 -5.328 -9.045 1.00 92.12 282 ARG A O 1
ATOM 2195 N N . ARG A 1 283 ? -20.520 -3.554 -8.788 1.00 94.50 283 ARG A N 1
ATOM 2196 C CA . ARG A 1 283 ? -20.256 -2.988 -10.125 1.00 94.50 283 ARG A CA 1
ATOM 2197 C C . ARG A 1 283 ? -18.787 -2.618 -10.308 1.00 94.50 283 ARG A C 1
ATOM 2199 O O . ARG A 1 283 ? -18.223 -2.909 -11.355 1.00 94.50 283 ARG A O 1
ATOM 2206 N N . VAL A 1 284 ? -18.173 -1.990 -9.307 1.00 94.81 284 VAL A N 1
ATOM 2207 C CA . VAL A 1 284 ? -16.759 -1.589 -9.338 1.00 94.81 284 VAL A CA 1
ATOM 2208 C C . VAL A 1 284 ? -15.859 -2.820 -9.372 1.00 94.81 284 VAL A C 1
ATOM 2210 O O . VAL A 1 284 ? -14.967 -2.876 -10.212 1.00 94.81 284 VAL A O 1
ATOM 2213 N N . ALA A 1 285 ? -16.133 -3.838 -8.548 1.00 94.12 285 ALA A N 1
ATOM 2214 C CA . ALA A 1 285 ? -15.376 -5.090 -8.584 1.00 94.12 285 ALA A CA 1
ATOM 2215 C C . ALA A 1 285 ? -15.403 -5.728 -9.986 1.00 94.12 285 ALA A C 1
ATOM 2217 O O . ALA A 1 285 ? -14.345 -6.003 -10.541 1.00 94.12 285 ALA A O 1
ATOM 2218 N N . LEU A 1 286 ? -16.589 -5.865 -10.593 1.00 94.31 286 LEU A N 1
ATOM 2219 C CA . LEU A 1 286 ? -16.738 -6.433 -11.940 1.00 94.31 286 LEU A CA 1
ATOM 2220 C C . LEU A 1 286 ? -16.040 -5.593 -13.019 1.00 94.31 286 LEU A C 1
ATOM 2222 O O . LEU A 1 286 ? -15.338 -6.143 -13.864 1.00 94.31 286 LEU A O 1
ATOM 2226 N N . ARG A 1 287 ? -16.190 -4.261 -12.980 1.00 95.81 287 ARG A N 1
ATOM 2227 C CA . ARG A 1 287 ? -15.523 -3.348 -13.926 1.00 95.81 287 ARG A CA 1
ATOM 2228 C C . ARG A 1 287 ? -14.007 -3.490 -13.871 1.00 95.81 287 ARG A C 1
ATOM 2230 O O . ARG A 1 287 ? -13.375 -3.549 -14.919 1.00 95.81 287 ARG A O 1
ATOM 2237 N N . HIS A 1 288 ? -13.429 -3.583 -12.675 1.00 95.69 288 HIS A N 1
ATOM 2238 C CA . HIS A 1 288 ? -11.987 -3.759 -12.537 1.00 95.69 288 HIS A CA 1
ATOM 2239 C C . HIS A 1 288 ? -11.518 -5.167 -12.905 1.00 95.69 288 HIS A C 1
ATOM 2241 O O . HIS A 1 288 ? -10.427 -5.288 -13.444 1.00 95.69 288 HIS A O 1
ATOM 2247 N N . THR A 1 289 ? -12.327 -6.215 -12.723 1.00 94.25 289 THR A N 1
ATOM 2248 C CA . THR A 1 289 ? -12.010 -7.545 -13.275 1.00 94.25 289 THR A CA 1
ATOM 2249 C C . THR A 1 289 ? -11.902 -7.507 -14.801 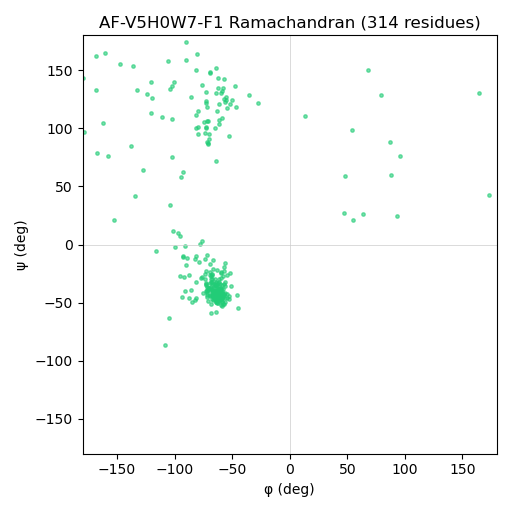1.00 94.25 289 THR A C 1
ATOM 2251 O O . THR A 1 289 ? -10.936 -8.025 -15.355 1.00 94.25 289 THR A O 1
ATOM 2254 N N . VAL A 1 290 ? -12.835 -6.831 -15.480 1.00 94.75 290 VAL A N 1
ATOM 2255 C CA . VAL A 1 290 ? -12.753 -6.615 -16.936 1.00 94.75 290 VAL A CA 1
ATOM 2256 C C . VAL A 1 290 ? -11.538 -5.753 -17.293 1.00 94.75 290 VAL A C 1
ATOM 2258 O O . VAL A 1 290 ? -10.810 -6.081 -18.225 1.00 94.75 290 VAL A O 1
ATOM 2261 N N . ALA A 1 291 ? -11.267 -4.689 -16.531 1.00 94.75 291 ALA A N 1
ATOM 2262 C CA . ALA A 1 291 ? -10.107 -3.829 -16.759 1.00 94.75 291 ALA A CA 1
ATOM 2263 C C . ALA A 1 291 ? -8.777 -4.587 -16.631 1.00 94.75 291 ALA A C 1
ATOM 2265 O O . ALA A 1 291 ? -7.886 -4.357 -17.437 1.00 94.75 291 ALA A O 1
ATOM 2266 N N . ILE A 1 292 ? -8.644 -5.512 -15.673 1.00 93.75 292 ILE A N 1
ATOM 2267 C CA . ILE A 1 292 ? -7.451 -6.365 -15.543 1.00 93.75 292 ILE A CA 1
ATOM 2268 C C . ILE A 1 292 ? -7.257 -7.188 -16.814 1.00 93.75 292 ILE A C 1
ATOM 2270 O O . ILE A 1 292 ? -6.156 -7.191 -17.351 1.00 93.75 292 ILE A O 1
ATOM 2274 N N . GLN A 1 293 ? -8.316 -7.820 -17.333 1.00 90.69 293 GLN A N 1
ATOM 2275 C CA . GLN A 1 293 ? -8.232 -8.598 -18.570 1.00 90.69 293 GLN A CA 1
ATOM 2276 C C . GLN A 1 293 ? -7.765 -7.731 -19.747 1.00 90.69 293 GLN A C 1
ATOM 2278 O O . GLN A 1 293 ? -6.869 -8.134 -20.483 1.00 90.69 293 GLN A O 1
ATOM 2283 N N . LEU A 1 294 ? -8.325 -6.526 -19.893 1.00 91.50 294 LEU A N 1
ATOM 2284 C CA . LEU A 1 294 ? -7.928 -5.586 -20.944 1.00 91.50 294 LEU A CA 1
ATOM 2285 C C . LEU A 1 294 ? -6.475 -5.122 -20.780 1.00 91.50 294 LEU A C 1
ATOM 2287 O O . LEU A 1 294 ? -5.717 -5.142 -21.743 1.00 91.50 294 LEU A O 1
ATOM 2291 N N . LEU A 1 295 ? -6.058 -4.767 -19.563 1.00 91.00 295 LEU A N 1
ATOM 2292 C CA . LEU A 1 295 ? -4.681 -4.363 -19.273 1.00 91.00 295 LEU A CA 1
ATOM 2293 C C . LEU A 1 295 ? -3.695 -5.501 -19.566 1.00 91.00 295 LEU A C 1
ATOM 2295 O O . LEU A 1 295 ? -2.665 -5.275 -20.197 1.00 91.00 295 LEU A O 1
ATOM 2299 N N . SER A 1 296 ? -4.025 -6.742 -19.203 1.00 87.12 296 SER A N 1
ATOM 2300 C CA . SER A 1 296 ? -3.216 -7.910 -19.562 1.00 87.12 296 SER A CA 1
ATOM 2301 C C . SER A 1 296 ? -3.088 -8.086 -21.078 1.00 87.12 296 SER A C 1
ATOM 2303 O O . SER A 1 296 ? -2.024 -8.481 -21.548 1.00 87.12 296 SER A O 1
ATOM 2305 N N . MET A 1 297 ? -4.120 -7.738 -21.855 1.00 86.31 297 MET A N 1
ATOM 2306 C CA . MET A 1 297 ? -4.062 -7.775 -23.321 1.00 86.31 297 MET A CA 1
ATOM 2307 C C . MET A 1 297 ? -3.213 -6.660 -23.937 1.00 86.31 297 MET A C 1
ATOM 2309 O O . MET A 1 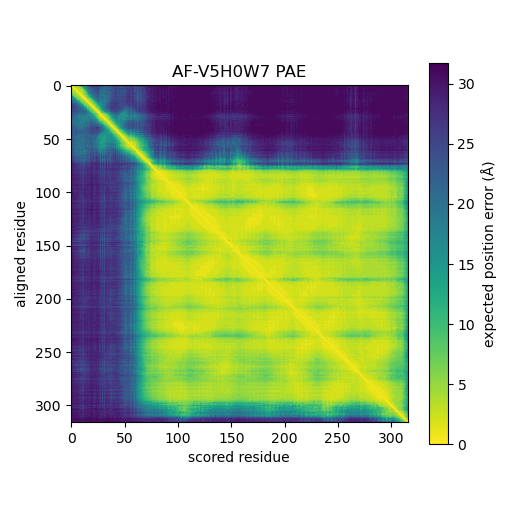297 ? -2.708 -6.834 -25.041 1.00 86.31 297 MET A O 1
ATOM 2313 N N . THR A 1 298 ? -3.008 -5.546 -23.230 1.00 85.12 298 THR A N 1
ATOM 2314 C CA . THR A 1 298 ? -2.120 -4.456 -23.678 1.00 85.12 298 THR A CA 1
ATOM 2315 C C . THR A 1 298 ? -0.636 -4.709 -23.385 1.00 85.12 298 THR A C 1
ATOM 2317 O O . THR A 1 298 ? 0.229 -3.995 -23.890 1.00 85.12 298 THR A O 1
ATOM 2320 N N . ALA A 1 299 ? -0.302 -5.738 -22.599 1.00 82.75 299 ALA A N 1
ATOM 2321 C CA . ALA A 1 299 ? 1.088 -6.041 -22.256 1.00 82.75 299 ALA A CA 1
ATOM 2322 C C . ALA A 1 299 ? 1.977 -6.371 -23.476 1.00 82.75 299 ALA A C 1
ATOM 2324 O O . ALA A 1 299 ? 3.115 -5.896 -23.508 1.00 82.75 299 ALA A O 1
ATOM 2325 N N . PRO A 1 300 ? 1.508 -7.116 -24.499 1.00 82.06 300 PRO A N 1
ATOM 2326 C CA . PRO A 1 300 ? 2.308 -7.375 -25.698 1.00 82.06 300 PRO A CA 1
ATOM 2327 C C . PRO A 1 300 ? 2.385 -6.188 -26.650 1.00 82.06 300 PRO A C 1
ATOM 2329 O O . PRO A 1 300 ? 3.381 -6.030 -27.338 1.00 82.06 300 PRO A O 1
ATOM 2332 N N . THR A 1 301 ? 1.369 -5.318 -26.667 1.00 81.62 301 THR A N 1
ATOM 2333 C CA . THR A 1 301 ? 1.390 -4.111 -27.513 1.00 81.62 301 THR A CA 1
ATOM 2334 C C . THR A 1 301 ? 2.412 -3.074 -27.049 1.00 81.62 301 THR A C 1
ATOM 2336 O O . THR A 1 301 ? 2.736 -2.163 -27.798 1.00 81.62 301 THR A O 1
ATOM 2339 N N . LEU A 1 302 ? 2.889 -3.193 -25.808 1.00 78.69 302 LEU A N 1
ATOM 2340 C CA . LEU A 1 302 ? 3.902 -2.323 -25.212 1.00 78.69 302 LEU A CA 1
ATOM 2341 C C . LEU A 1 302 ? 5.301 -2.967 -25.208 1.00 78.69 302 LEU A C 1
ATOM 2343 O O . LEU A 1 302 ? 6.175 -2.478 -24.499 1.00 78.69 302 LEU A O 1
ATOM 2347 N N . ASP A 1 303 ? 5.489 -4.078 -25.933 1.00 77.00 303 ASP A N 1
ATOM 2348 C CA . ASP A 1 303 ? 6.733 -4.864 -26.006 1.00 77.00 303 ASP A CA 1
ATOM 2349 C C . ASP A 1 303 ? 7.283 -5.336 -24.644 1.00 77.00 303 ASP A C 1
ATOM 2351 O O . ASP A 1 303 ? 8.449 -5.695 -24.507 1.00 77.00 303 ASP A O 1
ATOM 2355 N N . ILE A 1 304 ? 6.432 -5.394 -23.613 1.00 75.25 304 ILE A N 1
ATOM 2356 C CA . ILE A 1 304 ? 6.809 -5.900 -22.281 1.00 75.25 304 ILE A CA 1
ATOM 2357 C C . ILE A 1 304 ? 6.769 -7.432 -22.260 1.00 75.25 304 ILE A C 1
ATOM 2359 O O . ILE A 1 304 ? 7.514 -8.082 -21.531 1.00 75.25 304 ILE A O 1
ATOM 2363 N N . THR A 1 305 ? 5.862 -8.026 -23.040 1.00 78.12 305 THR A N 1
ATOM 2364 C CA . THR A 1 305 ? 5.662 -9.480 -23.111 1.00 78.12 305 THR A CA 1
ATOM 2365 C C . THR A 1 305 ? 5.513 -9.938 -24.554 1.00 78.12 305 THR A C 1
ATOM 2367 O O . THR A 1 305 ? 5.055 -9.192 -25.411 1.00 78.12 305 THR A O 1
ATOM 2370 N N . ASN A 1 306 ? 5.854 -11.197 -24.827 1.00 79.94 306 ASN A N 1
ATOM 2371 C CA . ASN A 1 306 ? 5.636 -11.786 -26.145 1.00 79.94 306 ASN A CA 1
ATOM 2372 C C . ASN A 1 306 ? 4.139 -11.985 -26.423 1.00 79.94 306 ASN A C 1
ATOM 2374 O O . ASN A 1 306 ? 3.385 -12.349 -25.523 1.00 79.94 306 ASN A O 1
ATOM 2378 N N . TRP A 1 307 ? 3.720 -11.892 -27.688 1.00 76.06 307 TRP A N 1
ATOM 2379 C CA . TRP A 1 307 ? 2.346 -12.198 -28.129 1.00 76.06 307 TRP A CA 1
ATOM 2380 C C . TRP A 1 307 ? 1.863 -13.596 -27.716 1.00 76.06 307 TRP A C 1
ATOM 2382 O O . TRP A 1 307 ? 0.676 -13.813 -27.488 1.00 76.06 307 TRP A O 1
ATOM 2392 N N . TRP A 1 308 ? 2.795 -14.532 -27.526 1.00 74.00 308 TRP A N 1
ATOM 2393 C CA . TRP A 1 308 ? 2.535 -15.870 -26.990 1.00 74.00 308 TRP A CA 1
ATOM 2394 C C . TRP A 1 308 ? 1.918 -15.870 -25.579 1.00 74.00 308 TRP A C 1
ATOM 2396 O O . TRP A 1 308 ? 1.239 -16.823 -25.201 1.00 74.00 308 TRP A O 1
ATOM 2406 N N . PHE A 1 309 ? 2.110 -14.795 -24.809 1.00 72.56 309 PHE A N 1
ATOM 2407 C CA . PHE A 1 309 ? 1.501 -14.598 -23.494 1.00 72.56 309 PHE A CA 1
ATOM 2408 C C . PHE A 1 309 ? -0.033 -14.530 -23.563 1.00 72.56 309 PHE A C 1
ATOM 2410 O O . PHE A 1 309 ? -0.701 -15.032 -22.665 1.00 72.56 309 PHE A O 1
ATOM 2417 N N . LEU A 1 310 ? -0.601 -13.993 -24.651 1.00 65.75 310 LEU A N 1
ATOM 2418 C CA . LEU A 1 310 ? -2.056 -13.918 -24.851 1.00 65.75 310 LEU A CA 1
ATOM 2419 C C . LEU A 1 310 ? -2.689 -15.275 -25.158 1.00 65.75 310 LEU A C 1
ATOM 2421 O O . LEU A 1 310 ? -3.828 -15.534 -24.775 1.00 65.75 310 LEU A O 1
ATOM 2425 N N . PHE A 1 311 ? -1.959 -16.131 -25.871 1.00 69.69 311 PHE A N 1
ATOM 2426 C CA . PHE A 1 311 ? -2.482 -17.396 -26.388 1.00 69.69 311 PHE A CA 1
ATOM 2427 C C . PHE A 1 311 ? -2.252 -18.579 -25.453 1.00 69.69 311 PHE A C 1
ATOM 2429 O O . PHE A 1 311 ? -2.824 -19.652 -25.670 1.00 69.69 311 PHE A O 1
ATOM 2436 N N . ARG A 1 312 ? -1.452 -18.407 -24.395 1.00 61.22 312 ARG A N 1
ATOM 2437 C CA . ARG A 1 312 ? -1.238 -19.449 -23.394 1.00 61.22 312 ARG A CA 1
ATOM 2438 C C . ARG A 1 312 ? -2.510 -19.621 -22.557 1.00 61.22 312 ARG A C 1
ATOM 2440 O O . ARG A 1 312 ? -2.668 -19.015 -21.502 1.00 61.22 312 ARG A O 1
ATOM 2447 N N . LYS A 1 313 ? -3.427 -20.469 -23.039 1.00 46.41 313 LYS A N 1
ATOM 2448 C CA . LYS A 1 313 ? -4.542 -21.014 -22.250 1.00 46.41 313 LYS A CA 1
ATOM 2449 C C . LYS A 1 313 ? -3.999 -21.532 -20.914 1.00 46.41 313 LYS A C 1
ATOM 2451 O O . LYS A 1 313 ? -2.983 -22.229 -20.902 1.00 46.41 313 LYS A O 1
ATOM 2456 N N . CYS A 1 314 ? -4.698 -21.230 -19.818 1.00 44.38 314 CYS A N 1
ATOM 2457 C CA . CYS A 1 314 ? -4.560 -21.933 -18.543 1.00 44.38 314 CYS A CA 1
ATOM 2458 C C . CYS A 1 314 ? -4.737 -23.439 -18.783 1.00 44.38 314 CYS A C 1
ATOM 2460 O O . CYS A 1 314 ? -5.853 -23.942 -18.837 1.00 44.38 314 CYS A O 1
ATOM 2462 N N . SER A 1 315 ? -3.628 -24.140 -18.993 1.00 36.66 315 SER A N 1
ATOM 2463 C CA . SER A 1 315 ? -3.536 -25.592 -18.934 1.00 36.66 315 SER A CA 1
ATOM 2464 C C . SER A 1 315 ? -2.905 -25.940 -17.593 1.00 36.66 315 SER A C 1
ATOM 2466 O O . SER A 1 315 ? -1.717 -26.243 -17.547 1.00 36.66 315 SER A O 1
ATOM 2468 N N . THR A 1 316 ? -3.695 -25.829 -16.529 1.00 33.78 316 THR A N 1
ATOM 2469 C CA . THR A 1 316 ? -3.524 -26.496 -15.226 1.00 33.78 316 THR A CA 1
ATOM 2470 C C . THR A 1 316 ? -4.819 -26.350 -14.455 1.00 33.78 316 THR A C 1
ATOM 2472 O O . THR A 1 316 ? -5.254 -25.181 -14.321 1.00 33.78 316 THR A O 1
#

Mean predicted aligned error: 13.2 Å

Organism: Anoplophora glabripennis (NCBI:txid217634)

Sequence (316 aa):
MSILIQLQLRLCKQSRFYNSNLFSKKCLKILVPTSHYVHKTKVQPSATAINLTQEDLKLLPHKPEIIPAWRPTPSTDRTNLVQHYLKLSKIRLTTLVVVTSMAGYAVAPAPFEWSTFTLCILGTSLLSSAANSINQFHEVPFDAQMSRTKHRVLVCGRLTPLHAMLFATTAGLSGLGILYYGDNGLTAGLGLANLILYTSIYTPLKRISILNTWVGSIVGAIPPLMGWAACANSIGPGGWLMAALLYSWQFPHFNALSWNLRPDYSRAGYRMMAVTDPALCRRVALRHTVAIQLLSMTAPTLDITNWWFLFRKCST

Secondary structure (DSSP, 8-state):
----SSS----------------S-------------SS--------------HHHHHHSPPPP----S-PPPPSS--TTHHHHHHHHTTHHHHHHHHHHHHHHHHHSSSPP-HHHHHHHHHHHHHHHHHHHHHHHHHHHHHHTTSTTTTTSTTTTTSS-HHHHHHHHHHHHHHHHHHHHHHT-HHHHHHHHHHHHIIIIIIHHHHHH-TTHHHHHHHHHHHHHHHHHHHHHSS--HHHHHHHHHHHHHHHHHHHHHHHHTHHHHHHHT---HHHH-HHHHHHHHHHHHHHHHHHHHHTGGGTSS-THHHH-----

InterPro domains:
  IPR000537 UbiA prenyltransferase [PF01040] (97-310)
  IPR006369 Protohaem IX farnesyltransferase [PTHR43448] (50-311)
  IPR006369 Protohaem IX farnesyltransferase [TIGR01473] (84-311)
  IPR006369 Protohaem IX farnesyltransferase [cd13957] (86-311)
  IPR030470 UbiA prenyltransferase conserved site [PS00943] (135-157)
  IPR044878 UbiA prenyltransferase superfamily [G3DSA:1.10.357.140] (88-236)

Foldseek 3Di:
DDDDPDDDPPDDPDDDDDDDDDPDDDFDFPDDPDDPDPDDDPDDDPPDRDRQDPVNVVVPPDPPPPPPPDDPQDAAQPPPVVVLLCLLLVVVVLVVLLVLLLVLQVLAPFDDDPQLNVLLSLLSSLLSSLLSLLLCLVCLVLLCLAPVRCPRCVVSSNYDNVVSNVSSVVSNVVSLVSCPVRFHPVLSVLSVVLSCLRNVPLSCCQQVEQCSLQSVLQSSLSSSQSSNCRRHVDGDPVSVLSSLLSSLVSLLVVLVVCLVRQVSCVRSRTHHCNNPPVPVSVVSNVVSVVVNVVSQVCCVVRVSDPPVSVVPPPPD

Nearest PDB structures (foldseek):
  4od4-assembly1_A  TM=8.166E-01  e=5.952E-05  Aeropyrum pernix K1
  4tq3-assembly1_A  TM=8.114E-01  e=8.419E-05  Archaeoglobus fulgidus DSM 4304
  8j8j-assembly1_B  TM=7.892E-01  e=1.046E-04  Mycobacterium tuberculosis H37Rv
  8j8k-assembly1_A  TM=6.862E-01  e=3.073E-03  Mycobacterium tuberculosis H37Rv
  3mav-assembly1_A  TM=5.061E-01  e=6.386E-02  Plasmodium vivax Sal-1

Radius of gyration: 31.53 Å; Cα contacts (8 Å, |Δi|>4): 378; chains: 1; bounding box: 74×43×100 Å

pLDDT: mean 80.77, std 22.03, range [26.59, 98.0]

Solvent-accessible surface area (backbone atoms only — not comparable to full-atom values): 17759 Å² total; per-residue (Å²): 133,87,90,88,89,84,83,76,96,69,88,83,95,78,78,91,84,78,91,77,91,83,92,71,93,72,84,78,79,82,78,75,77,84,76,84,63,95,68,87,68,98,64,83,85,76,83,76,83,73,85,75,49,81,67,57,61,69,68,48,76,73,76,74,79,79,70,64,89,72,66,85,65,58,81,46,55,72,90,52,48,68,62,52,49,43,61,41,22,36,46,74,60,26,50,54,47,34,51,42,14,51,53,21,31,72,70,29,94,42,81,90,50,71,65,40,54,52,31,46,43,52,13,47,36,24,33,39,23,13,35,38,24,49,42,51,64,75,37,32,82,44,30,55,60,22,90,88,39,36,78,35,55,62,49,63,35,43,41,44,71,67,60,46,50,51,51,17,50,53,29,32,53,51,13,41,49,35,18,40,78,50,48,30,64,68,25,20,49,49,51,52,51,41,37,47,45,44,45,73,45,29,55,58,26,36,55,75,33,54,61,24,59,61,51,44,24,52,50,63,17,43,40,17,36,33,18,12,17,41,50,50,78,45,86,51,73,65,25,53,48,53,15,52,44,45,28,29,53,42,39,43,56,49,44,58,55,41,52,80,42,28,71,41,34,57,72,50,54,41,34,42,40,51,65,77,38,53,66,57,36,52,53,51,19,53,52,25,54,52,45,37,55,53,54,62,65,46,36,38,81,68,73,74,41,60,70,65,67,78,69,61,68,87,85,123